Protein AF-A0A1C6IN58-F1 (afdb_monomer_lite)

pLDDT: mean 88.42, std 9.2, range [51.94, 98.0]

Structure (mmCIF, N/CA/C/O backbone):
data_AF-A0A1C6IN58-F1
#
_entry.id   AF-A0A1C6IN58-F1
#
loop_
_atom_site.group_PDB
_atom_site.id
_atom_site.type_symbol
_atom_site.label_atom_id
_atom_site.label_alt_id
_atom_site.label_comp_id
_atom_site.label_asym_id
_atom_site.label_entity_id
_atom_site.label_seq_id
_atom_site.pdbx_PDB_ins_code
_atom_site.Cartn_x
_atom_site.Cartn_y
_atom_site.Cartn_z
_atom_site.occupancy
_atom_site.B_iso_or_equiv
_atom_site.auth_seq_id
_atom_site.auth_comp_id
_atom_site.auth_asym_id
_atom_site.auth_atom_id
_atom_site.pdbx_PDB_model_num
ATOM 1 N N . MET A 1 1 ? -19.714 19.953 2.050 1.00 73.50 1 MET A N 1
ATOM 2 C CA . MET A 1 1 ? -20.961 20.191 2.791 1.00 73.50 1 MET A CA 1
ATOM 3 C C . MET A 1 1 ? -20.991 21.656 3.175 1.00 73.50 1 MET A C 1
ATOM 5 O O . MET A 1 1 ? -19.926 22.248 3.319 1.00 73.50 1 MET A O 1
ATOM 9 N N . LYS A 1 2 ? -22.174 22.265 3.268 1.00 84.50 2 LYS A N 1
ATOM 10 C CA . LYS A 1 2 ? -22.280 23.671 3.670 1.00 84.50 2 LYS A CA 1
ATOM 11 C C . LYS A 1 2 ? -22.332 23.793 5.194 1.00 84.50 2 LYS A C 1
ATOM 13 O O . LYS A 1 2 ? -22.899 22.925 5.854 1.00 84.50 2 LYS A O 1
ATOM 18 N N . SER A 1 3 ? -21.759 24.865 5.733 1.00 85.00 3 SER A N 1
ATOM 19 C CA . SER A 1 3 ? -21.668 25.100 7.178 1.00 85.00 3 SER A CA 1
ATOM 20 C C . SER A 1 3 ? -23.037 25.213 7.857 1.00 85.00 3 SER A C 1
ATOM 22 O O . SER A 1 3 ? -23.150 24.864 9.029 1.00 85.00 3 SER A O 1
ATOM 24 N N . GLU A 1 4 ? -24.083 25.642 7.137 1.00 89.31 4 GLU A N 1
ATOM 25 C CA . GLU A 1 4 ? -25.442 25.718 7.688 1.00 89.31 4 GLU A CA 1
ATOM 26 C C . GLU A 1 4 ? -26.003 24.331 8.041 1.00 89.31 4 GLU A C 1
ATOM 28 O O . GLU A 1 4 ? -26.583 24.176 9.110 1.00 89.31 4 GLU A O 1
ATOM 33 N N . ILE A 1 5 ? -25.744 23.315 7.205 1.00 85.19 5 ILE A N 1
ATOM 34 C CA . ILE A 1 5 ? -26.197 21.926 7.423 1.00 85.19 5 ILE A CA 1
ATOM 35 C C . ILE A 1 5 ? -25.506 21.325 8.653 1.00 85.19 5 ILE A C 1
ATOM 37 O O . ILE A 1 5 ? -26.142 20.683 9.481 1.00 85.19 5 ILE A O 1
ATOM 41 N N . VAL A 1 6 ? -24.203 21.583 8.816 1.00 88.44 6 VAL A N 1
ATOM 42 C CA . VAL A 1 6 ? -23.443 21.133 9.996 1.00 88.44 6 VAL A CA 1
ATOM 43 C C . VAL A 1 6 ? -24.018 21.745 11.272 1.00 88.44 6 VAL A C 1
ATOM 45 O O . VAL A 1 6 ? -24.208 21.048 12.265 1.00 88.44 6 VAL A O 1
ATOM 48 N N . LEU A 1 7 ? -24.308 23.048 11.251 1.00 88.94 7 LEU A N 1
ATOM 49 C CA . LEU A 1 7 ? -24.852 23.756 12.406 1.00 88.94 7 LEU A CA 1
ATOM 50 C C . LEU A 1 7 ? -26.264 23.273 12.768 1.00 88.94 7 LEU A C 1
ATOM 52 O O . LEU A 1 7 ? -26.596 23.208 13.949 1.00 88.94 7 LEU A O 1
ATOM 56 N N . GLU A 1 8 ? -27.086 22.948 11.774 1.00 91.69 8 GLU A N 1
ATOM 57 C CA . GLU A 1 8 ? -28.436 22.413 11.962 1.00 91.69 8 GLU A CA 1
ATOM 58 C C . GLU A 1 8 ? -28.410 21.029 12.621 1.00 91.69 8 GLU A C 1
ATOM 60 O O . GLU A 1 8 ? -29.026 20.845 13.669 1.00 91.69 8 GLU A O 1
ATOM 65 N N . MET A 1 9 ? -27.594 20.103 12.110 1.00 93.38 9 MET A N 1
ATOM 66 C CA . MET A 1 9 ? -27.442 18.767 12.702 1.00 93.38 9 MET A CA 1
ATOM 67 C C . MET A 1 9 ? -26.865 18.818 14.125 1.00 93.38 9 MET A C 1
ATOM 69 O O . MET A 1 9 ? -27.290 18.067 15.003 1.00 93.38 9 MET A O 1
ATOM 73 N N . LEU A 1 10 ? -25.932 19.742 14.394 1.00 91.94 10 LEU A N 1
ATOM 74 C CA . LEU A 1 10 ? -25.422 19.973 15.750 1.00 91.94 10 LEU A CA 1
ATOM 75 C C . LEU A 1 10 ? -26.518 20.476 16.700 1.00 91.94 10 LEU A C 1
ATOM 77 O O . LEU A 1 10 ? -26.588 20.018 17.838 1.00 91.94 10 LEU A O 1
ATOM 81 N N . LYS A 1 11 ? -27.386 21.392 16.250 1.00 93.94 11 LYS A N 1
ATOM 82 C CA . LYS A 1 11 ? -28.522 21.892 17.046 1.00 93.94 11 LYS A CA 1
ATOM 83 C C . LYS A 1 11 ? -29.565 20.808 17.317 1.00 93.94 11 LYS A C 1
ATOM 85 O O . LYS A 1 11 ? -30.143 20.799 18.400 1.00 93.94 11 LYS A O 1
ATOM 90 N N . ASN A 1 12 ? -29.764 19.896 16.369 1.00 93.44 12 ASN A N 1
ATOM 91 C CA . ASN A 1 12 ? -30.694 18.772 16.488 1.00 93.44 12 ASN A CA 1
ATOM 92 C C . ASN A 1 12 ? -30.101 17.571 17.249 1.00 93.44 12 ASN A C 1
ATOM 94 O O . ASN A 1 12 ? -30.781 16.566 17.439 1.00 93.44 12 ASN A O 1
ATOM 98 N N . ASN A 1 13 ? -28.854 17.674 17.724 1.00 90.25 13 ASN A N 1
ATOM 99 C CA . ASN A 1 13 ? -28.135 16.610 18.427 1.00 90.25 13 ASN A CA 1
ATOM 100 C C . ASN A 1 13 ? -27.925 15.331 17.575 1.00 90.25 13 ASN A C 1
ATOM 102 O O . ASN A 1 13 ? -27.734 14.239 18.110 1.00 90.25 13 ASN A O 1
ATOM 106 N N . GLU A 1 14 ? -27.903 15.468 16.244 1.00 91.50 14 GLU A N 1
ATOM 107 C CA . GLU A 1 14 ? -27.747 14.396 15.242 1.00 91.50 14 GLU A CA 1
ATOM 108 C C . GLU A 1 14 ? -26.263 14.043 15.006 1.00 91.50 14 GLU A C 1
ATOM 110 O O . GLU A 1 14 ? -25.766 13.981 13.879 1.00 91.50 14 GLU A O 1
ATOM 115 N N . ILE A 1 15 ? -25.507 13.839 16.090 1.00 88.19 15 ILE A N 1
ATOM 116 C CA . ILE A 1 15 ? -24.037 13.742 16.040 1.00 88.19 15 ILE A CA 1
ATOM 117 C C . ILE A 1 15 ? -23.547 12.534 15.226 1.00 88.19 15 ILE A C 1
ATOM 119 O O . ILE A 1 15 ? -22.586 12.659 14.466 1.00 88.19 15 ILE A O 1
ATOM 123 N N . GLU A 1 16 ? -24.190 11.371 15.348 1.00 78.75 16 GLU A N 1
ATOM 124 C CA . GLU A 1 16 ? -23.766 10.154 14.634 1.00 78.75 16 GLU A CA 1
ATOM 125 C C . GLU A 1 16 ? -24.017 10.243 13.123 1.00 78.75 16 GLU A C 1
ATOM 127 O O . GLU A 1 16 ? -23.181 9.821 12.320 1.00 78.75 16 GLU A O 1
ATOM 132 N N . GLU A 1 17 ? -25.133 10.847 12.718 1.00 79.44 17 GLU A N 1
ATOM 133 C CA . GLU A 1 17 ? -25.465 11.036 11.307 1.00 79.44 17 GLU A CA 1
ATOM 134 C C . GLU A 1 17 ? -24.546 12.083 10.667 1.00 79.44 17 GLU A C 1
ATOM 136 O O . GLU A 1 17 ? -23.990 11.853 9.588 1.00 79.44 17 GLU A O 1
ATOM 141 N N . LEU A 1 18 ? -24.263 13.170 11.393 1.00 85.56 18 LEU A N 1
ATOM 142 C CA . LEU A 1 18 ? -23.259 14.155 11.004 1.00 85.56 18 LEU A CA 1
ATOM 143 C C . LEU A 1 18 ? -21.868 13.517 10.872 1.00 85.56 18 LEU A C 1
ATOM 145 O O . LEU A 1 18 ? -21.163 13.794 9.897 1.00 85.56 18 LEU A O 1
ATOM 149 N N . ARG A 1 19 ? -21.473 12.625 11.796 1.00 74.50 19 ARG A N 1
ATOM 150 C CA . ARG A 1 19 ? -20.206 11.882 11.696 1.00 74.50 19 ARG A CA 1
ATOM 151 C C . ARG A 1 19 ? -20.168 11.039 10.426 1.00 74.50 19 ARG A C 1
ATOM 153 O O . ARG A 1 19 ? -19.193 11.128 9.688 1.00 74.50 19 ARG A O 1
ATOM 160 N N . CYS A 1 20 ? -21.229 10.293 10.123 1.00 71.25 20 CYS A N 1
ATOM 161 C CA . CYS A 1 20 ? -21.306 9.473 8.912 1.00 71.25 20 CYS A CA 1
ATOM 162 C C . CYS A 1 20 ? -21.185 10.314 7.627 1.00 71.25 20 CYS A C 1
ATOM 164 O O . CYS A 1 20 ? -20.480 9.933 6.688 1.00 71.25 20 CYS A O 1
ATOM 166 N N . ILE A 1 21 ? -21.839 11.478 7.575 1.00 79.50 21 ILE A N 1
ATOM 167 C CA . ILE A 1 21 ? -21.763 12.397 6.429 1.00 79.50 21 ILE A CA 1
ATOM 168 C C . ILE A 1 21 ? -20.351 12.973 6.283 1.00 79.50 21 ILE A C 1
ATOM 170 O O . ILE A 1 21 ? -19.807 12.989 5.177 1.00 79.50 21 ILE A O 1
ATOM 174 N N . LEU A 1 22 ? -19.734 13.402 7.385 1.00 80.00 22 LEU A N 1
ATOM 175 C CA . LEU A 1 22 ? -18.361 13.906 7.392 1.00 80.00 22 LEU A CA 1
ATOM 176 C C . LEU A 1 22 ? -17.359 12.826 6.980 1.00 80.00 22 LEU A C 1
ATOM 178 O O . LEU A 1 22 ? -16.463 13.106 6.191 1.00 80.00 22 LEU A O 1
ATOM 182 N N . GLU A 1 23 ? -17.523 11.588 7.442 1.00 70.62 23 GLU A N 1
ATOM 183 C CA . GLU A 1 23 ? -16.697 10.449 7.029 1.00 70.62 23 GLU A CA 1
ATOM 184 C C . GLU A 1 23 ? -16.822 10.177 5.527 1.00 70.62 23 GLU A C 1
ATOM 186 O O . GLU A 1 23 ? -15.807 10.018 4.846 1.00 70.62 23 GLU A O 1
ATOM 191 N N . LYS A 1 24 ? -18.043 10.218 4.978 1.00 66.75 24 LYS A N 1
ATOM 192 C CA . LYS A 1 24 ? -18.289 10.117 3.530 1.00 66.75 24 LYS A CA 1
ATOM 193 C C . LYS A 1 24 ? -17.667 11.274 2.752 1.00 66.75 24 LYS A C 1
ATOM 195 O O . LYS A 1 24 ? -17.178 11.075 1.642 1.00 66.75 24 LYS A O 1
ATOM 200 N N . GLU A 1 25 ? -17.670 12.483 3.302 1.00 72.50 25 GLU A N 1
ATOM 201 C CA . GLU A 1 25 ? -17.055 13.642 2.658 1.00 72.50 25 GLU A CA 1
ATOM 202 C C . GLU A 1 25 ? -15.523 13.586 2.706 1.00 72.50 25 GLU A C 1
ATOM 204 O O . GLU A 1 25 ? -14.870 13.852 1.696 1.00 72.50 25 GLU A O 1
ATOM 209 N N . VAL A 1 26 ? -14.941 13.167 3.831 1.00 69.75 26 VAL A N 1
ATOM 210 C CA . VAL A 1 26 ? -13.506 12.869 3.958 1.00 69.75 26 VAL A CA 1
ATOM 211 C C . VAL A 1 26 ? -13.106 11.776 2.972 1.00 69.75 26 VAL A C 1
ATOM 213 O O . VAL A 1 26 ? -12.103 11.932 2.278 1.00 69.75 26 VAL A O 1
ATOM 216 N N . TYR A 1 27 ? -13.907 10.714 2.851 1.00 59.62 27 TYR A N 1
ATOM 217 C CA . TYR A 1 27 ? -13.733 9.665 1.850 1.00 59.62 27 TYR A CA 1
ATOM 218 C C . TYR A 1 27 ? -13.753 10.246 0.429 1.00 59.62 27 TYR A C 1
ATOM 220 O O . TYR A 1 27 ? -12.775 10.113 -0.304 1.00 59.62 27 TYR A O 1
ATOM 228 N N . LYS A 1 28 ? -14.803 10.990 0.063 1.00 61.75 28 LYS A N 1
ATOM 229 C CA . LYS A 1 28 ? -14.959 11.605 -1.266 1.00 61.75 28 LYS A CA 1
ATOM 230 C C . LYS A 1 28 ? -13.823 12.574 -1.610 1.00 61.75 28 LYS A C 1
ATOM 232 O O . LYS A 1 28 ? -13.381 12.614 -2.753 1.00 61.75 28 LYS A O 1
ATOM 237 N N . ASN A 1 29 ? -13.329 13.331 -0.635 1.00 61.81 29 ASN A N 1
ATOM 238 C CA . ASN A 1 29 ? -12.183 14.221 -0.815 1.00 61.81 29 ASN A CA 1
ATOM 239 C C . ASN A 1 29 ? -10.858 13.447 -0.901 1.00 61.81 29 ASN A C 1
ATOM 241 O O . ASN A 1 29 ? -9.992 13.822 -1.682 1.00 61.81 29 ASN A O 1
ATOM 245 N N . ALA A 1 30 ? -10.703 12.340 -0.169 1.00 53.72 30 ALA A N 1
ATOM 246 C CA . ALA A 1 30 ? -9.547 11.449 -0.292 1.00 53.72 30 ALA A CA 1
ATOM 247 C C . ALA A 1 30 ? -9.508 10.679 -1.627 1.00 53.72 30 ALA A C 1
ATOM 249 O O . ALA A 1 30 ? -8.436 10.206 -2.008 1.00 53.72 30 ALA A O 1
ATOM 250 N N . MET A 1 31 ? -10.650 10.556 -2.312 1.00 52.56 31 MET A N 1
ATOM 251 C CA . MET A 1 31 ? -10.788 9.952 -3.644 1.00 52.56 31 MET A CA 1
ATOM 252 C C . MET A 1 31 ? -10.600 10.945 -4.799 1.00 52.56 31 MET A C 1
ATOM 254 O O . MET A 1 31 ? -10.457 10.525 -5.942 1.00 52.56 31 MET A O 1
ATOM 258 N N . LYS A 1 32 ? -10.651 12.258 -4.537 1.00 52.81 32 LYS A N 1
ATOM 259 C CA . LYS A 1 32 ? -10.838 13.267 -5.594 1.00 52.81 32 LYS A CA 1
ATOM 260 C C . LYS A 1 32 ? -9.639 13.445 -6.531 1.00 52.81 32 LYS A C 1
ATOM 262 O O . LYS A 1 32 ? -9.835 13.930 -7.634 1.00 52.81 32 LYS A O 1
ATOM 267 N N . ASP A 1 33 ? -8.456 12.994 -6.119 1.00 51.94 33 ASP A N 1
ATOM 268 C CA . ASP A 1 33 ? -7.204 13.143 -6.862 1.00 51.94 33 ASP A CA 1
ATOM 269 C C . ASP A 1 33 ? -6.342 11.877 -6.729 1.00 51.94 33 ASP A C 1
ATOM 271 O O . ASP A 1 33 ? -5.232 11.942 -6.196 1.00 51.94 33 ASP A O 1
ATOM 275 N N . LYS A 1 34 ? -6.852 10.702 -7.143 1.00 63.03 34 LYS A N 1
ATOM 276 C CA . LYS A 1 34 ? -5.989 9.520 -7.334 1.00 63.03 34 LYS A CA 1
ATOM 277 C C . LYS A 1 34 ? -5.814 9.092 -8.787 1.00 63.03 34 LYS A C 1
ATOM 279 O O . LYS A 1 34 ? -6.167 7.988 -9.192 1.00 63.03 34 LYS A O 1
ATOM 284 N N . ASP A 1 35 ? -5.304 10.027 -9.569 1.00 76.31 35 ASP A N 1
ATOM 285 C CA . ASP A 1 35 ? -4.852 9.864 -10.946 1.00 76.31 35 ASP A CA 1
ATOM 286 C C . ASP A 1 35 ? -3.387 9.376 -10.997 1.00 76.31 35 ASP A C 1
ATOM 288 O O . ASP A 1 35 ? -2.757 9.121 -9.966 1.00 76.31 35 ASP A O 1
ATOM 292 N N . GLU A 1 36 ? -2.818 9.271 -12.196 1.00 79.88 36 GLU A N 1
ATOM 293 C CA . GLU A 1 36 ? -1.400 8.938 -12.411 1.00 79.88 36 GLU A CA 1
ATOM 294 C C . GLU A 1 36 ? -0.453 9.834 -11.584 1.00 79.88 36 GLU A C 1
ATOM 296 O O . GLU A 1 36 ? 0.514 9.359 -10.986 1.00 79.88 36 GLU A O 1
ATOM 301 N N . LYS A 1 37 ? -0.766 11.130 -11.449 1.00 84.19 37 LYS A N 1
ATOM 302 C CA . LYS A 1 37 ? 0.040 12.089 -10.677 1.00 84.19 37 LYS A CA 1
ATOM 303 C C . LYS A 1 37 ? 0.081 11.737 -9.191 1.00 84.19 37 LYS A C 1
ATOM 305 O O . LYS A 1 37 ? 1.133 11.839 -8.552 1.00 84.19 37 LYS A O 1
ATOM 310 N N . SER A 1 38 ? -1.045 11.319 -8.626 1.00 88.75 38 SER A N 1
ATOM 311 C CA . SER A 1 38 ? -1.120 10.872 -7.235 1.00 88.75 38 SER A CA 1
ATOM 312 C C . SER A 1 38 ? -0.287 9.613 -6.974 1.00 88.75 38 SER A C 1
ATOM 314 O O . SER A 1 38 ? 0.411 9.537 -5.958 1.00 88.75 38 SER A O 1
ATOM 316 N N . ARG A 1 39 ? -0.320 8.652 -7.908 1.00 92.75 39 ARG A N 1
ATOM 317 C CA . ARG A 1 39 ? 0.394 7.382 -7.813 1.00 92.75 39 ARG A CA 1
ATOM 318 C C . ARG A 1 39 ? 1.880 7.629 -7.959 1.00 92.75 39 ARG A C 1
ATOM 320 O O . ARG A 1 39 ? 2.649 7.162 -7.125 1.00 92.75 39 ARG A O 1
ATOM 327 N N . TYR A 1 40 ? 2.280 8.501 -8.880 1.00 89.25 40 TYR A N 1
ATOM 328 C CA . TYR A 1 40 ? 3.653 8.985 -8.976 1.00 89.25 40 TYR A CA 1
ATOM 329 C C . TYR A 1 40 ? 4.131 9.666 -7.680 1.00 89.25 40 TYR A C 1
ATOM 331 O O . TYR A 1 40 ? 5.224 9.389 -7.182 1.00 89.25 40 TYR A O 1
ATOM 339 N N . SER A 1 41 ? 3.293 10.493 -7.044 1.00 89.75 41 SER A N 1
ATOM 340 C CA . SER A 1 41 ? 3.608 11.061 -5.724 1.00 89.75 41 SER A CA 1
ATOM 341 C C . SER A 1 41 ? 3.741 9.982 -4.637 1.00 89.75 41 SER A C 1
ATOM 343 O O . SER A 1 41 ? 4.594 10.087 -3.749 1.00 89.75 41 SER A O 1
ATOM 345 N N . ALA A 1 42 ? 2.937 8.917 -4.697 1.00 94.88 42 ALA A N 1
ATOM 346 C CA . ALA A 1 42 ? 3.059 7.769 -3.803 1.00 94.88 42 ALA A CA 1
ATOM 347 C C . ALA A 1 42 ? 4.368 6.993 -4.037 1.00 94.88 42 ALA A C 1
ATOM 349 O O . ALA A 1 42 ? 5.040 6.652 -3.062 1.00 94.88 42 ALA A O 1
ATOM 350 N N . MET A 1 43 ? 4.785 6.806 -5.294 1.00 94.88 43 MET A N 1
ATOM 351 C CA . MET A 1 43 ? 6.073 6.201 -5.660 1.00 94.88 43 MET A CA 1
ATOM 352 C C . MET A 1 43 ? 7.243 6.988 -5.060 1.00 94.88 43 MET A C 1
ATOM 354 O O . MET A 1 43 ? 8.106 6.412 -4.397 1.00 94.88 43 MET A O 1
ATOM 358 N N . GLN A 1 44 ? 7.236 8.319 -5.197 1.00 90.62 44 GLN A N 1
ATOM 359 C CA . GLN A 1 44 ? 8.241 9.193 -4.581 1.00 90.62 44 GLN A CA 1
ATOM 360 C C . GLN A 1 44 ? 8.226 9.096 -3.048 1.00 90.62 44 GLN A C 1
ATOM 362 O O . GLN A 1 44 ? 9.272 9.089 -2.395 1.00 90.62 44 GLN A O 1
ATOM 367 N N . ARG A 1 45 ? 7.033 8.994 -2.449 1.00 93.75 45 ARG A N 1
ATOM 368 C CA . ARG A 1 45 ? 6.862 8.867 -0.996 1.00 93.75 45 ARG A CA 1
ATOM 369 C C . ARG A 1 45 ? 7.331 7.513 -0.460 1.00 93.75 45 ARG A C 1
ATOM 371 O O . ARG A 1 45 ? 7.717 7.455 0.708 1.00 93.75 45 ARG A O 1
ATOM 378 N N . PHE A 1 46 ? 7.330 6.455 -1.271 1.00 95.31 46 PHE A N 1
ATOM 379 C CA . PHE A 1 46 ? 7.621 5.089 -0.834 1.00 95.31 46 PHE A CA 1
ATOM 380 C C . PHE A 1 46 ? 8.962 4.993 -0.090 1.00 95.31 46 PHE A C 1
ATOM 382 O O . PHE A 1 46 ? 9.026 4.469 1.022 1.00 95.31 46 PHE A O 1
ATOM 389 N N . PHE A 1 47 ? 10.025 5.597 -0.618 1.00 91.31 47 PHE A N 1
ATOM 390 C CA . PHE A 1 47 ? 11.356 5.544 0.001 1.00 91.31 47 PHE A CA 1
ATOM 391 C C . PHE A 1 47 ? 11.650 6.703 0.967 1.00 91.31 47 PHE A C 1
ATOM 393 O O . PHE A 1 47 ? 12.710 6.732 1.582 1.00 91.31 47 PHE A O 1
ATOM 400 N N . ARG A 1 48 ? 10.706 7.632 1.189 1.00 88.88 48 ARG A N 1
ATOM 401 C CA . ARG A 1 48 ? 10.925 8.877 1.961 1.00 88.88 48 ARG A CA 1
ATOM 402 C C . ARG A 1 48 ? 11.529 8.662 3.350 1.00 88.88 48 ARG A C 1
ATOM 404 O O . ARG A 1 48 ? 12.269 9.509 3.840 1.00 88.88 48 ARG A O 1
ATOM 411 N N . PHE A 1 49 ? 11.172 7.562 4.006 1.00 85.62 49 PHE A N 1
ATOM 412 C CA . PHE A 1 49 ? 11.629 7.238 5.357 1.00 85.62 49 PHE A CA 1
ATOM 413 C C . PHE A 1 49 ? 12.542 6.004 5.398 1.00 85.62 49 PHE A C 1
ATOM 415 O O . PHE A 1 49 ? 12.630 5.352 6.440 1.00 85.62 49 PHE A O 1
ATOM 422 N N . SER A 1 50 ? 13.193 5.643 4.287 1.00 80.88 50 SER A N 1
ATOM 423 C CA . SER A 1 50 ? 14.204 4.581 4.280 1.00 80.88 50 SER A CA 1
ATOM 424 C C . SER A 1 50 ? 15.369 4.966 5.194 1.00 80.88 50 SER A C 1
ATOM 426 O O . SER A 1 50 ? 15.878 6.084 5.110 1.00 80.88 50 SER A O 1
ATOM 428 N N . LYS A 1 51 ? 15.804 4.059 6.074 1.00 72.12 51 LYS A N 1
ATOM 429 C CA . LYS A 1 51 ? 16.989 4.289 6.914 1.00 72.12 51 LYS A CA 1
ATOM 430 C C . LYS A 1 51 ? 18.267 4.180 6.072 1.00 72.12 51 LYS A C 1
ATOM 432 O O . LYS A 1 51 ? 18.344 3.370 5.148 1.00 72.12 51 LYS A O 1
ATOM 437 N N . ASN A 1 52 ? 19.293 4.948 6.438 1.00 61.00 52 ASN A N 1
ATOM 438 C CA . ASN A 1 52 ? 20.568 4.991 5.711 1.00 61.00 52 ASN A CA 1
ATOM 439 C C . ASN A 1 52 ? 21.289 3.634 5.662 1.00 61.00 52 ASN A C 1
ATOM 441 O O . ASN A 1 52 ? 21.948 3.338 4.672 1.00 61.00 52 ASN A O 1
ATOM 445 N N . GLU A 1 53 ? 21.109 2.788 6.673 1.00 69.62 53 GLU A N 1
ATOM 446 C CA . GLU A 1 53 ? 21.765 1.475 6.792 1.00 69.62 53 GLU A CA 1
ATOM 447 C C . GLU A 1 53 ? 21.086 0.358 5.979 1.00 69.62 53 GLU A C 1
ATOM 449 O O . GLU A 1 53 ? 21.568 -0.770 5.935 1.00 69.62 53 GLU A O 1
ATOM 454 N N . ILE A 1 54 ? 19.952 0.640 5.332 1.00 73.00 54 ILE A N 1
ATOM 455 C CA . ILE A 1 54 ? 19.205 -0.372 4.579 1.00 73.00 54 ILE A CA 1
ATOM 456 C C . ILE A 1 54 ? 19.861 -0.618 3.209 1.00 73.00 54 ILE A C 1
ATOM 458 O O . ILE A 1 54 ? 20.433 0.294 2.600 1.00 73.00 54 ILE A O 1
ATOM 462 N N . ARG A 1 55 ? 19.745 -1.863 2.719 1.00 81.81 55 ARG A N 1
ATOM 463 C CA . ARG A 1 55 ? 20.156 -2.291 1.372 1.00 81.81 55 ARG A CA 1
ATOM 464 C C . ARG A 1 55 ? 19.634 -1.333 0.299 1.00 81.81 55 ARG A C 1
ATOM 466 O O . ARG A 1 55 ? 18.511 -0.843 0.385 1.00 81.81 55 ARG A O 1
ATOM 473 N N . GLU A 1 56 ? 20.433 -1.101 -0.736 1.00 86.50 56 GLU A N 1
ATOM 474 C CA . GLU A 1 56 ? 20.099 -0.148 -1.801 1.00 86.50 56 GLU A CA 1
ATOM 475 C C . GLU A 1 56 ? 18.788 -0.495 -2.533 1.00 86.50 56 GLU A C 1
ATOM 477 O O . GLU A 1 56 ? 18.032 0.408 -2.891 1.00 86.50 56 GLU A O 1
ATOM 482 N N . CYS A 1 57 ? 18.442 -1.784 -2.642 1.00 85.44 57 CYS A N 1
ATOM 483 C CA . CYS A 1 57 ? 17.170 -2.225 -3.220 1.00 85.44 57 CYS A CA 1
ATOM 484 C C . CYS A 1 57 ? 15.927 -1.696 -2.479 1.00 85.44 57 CYS A C 1
ATOM 486 O O . CYS A 1 57 ? 14.858 -1.607 -3.070 1.00 85.44 57 CYS A O 1
ATOM 488 N N . ALA A 1 58 ? 16.064 -1.283 -1.216 1.00 88.44 58 ALA A N 1
ATOM 489 C CA . ALA A 1 58 ? 14.992 -0.678 -0.427 1.00 88.44 58 ALA A CA 1
ATOM 490 C C . ALA A 1 58 ? 15.080 0.858 -0.342 1.00 88.44 58 ALA A C 1
ATOM 492 O O . ALA A 1 58 ? 14.505 1.479 0.556 1.00 88.44 58 ALA A O 1
ATOM 493 N N . LYS A 1 59 ? 15.802 1.477 -1.285 1.00 90.00 59 LYS A N 1
ATOM 494 C CA . LYS A 1 59 ? 15.911 2.937 -1.461 1.00 90.00 59 LYS A CA 1
ATOM 495 C C . LYS A 1 59 ? 15.518 3.407 -2.863 1.00 90.00 59 LYS A C 1
ATOM 497 O O . LYS A 1 59 ? 15.266 4.595 -3.044 1.00 90.00 59 LYS A O 1
ATOM 502 N N . LYS A 1 60 ? 15.487 2.499 -3.840 1.00 92.31 60 LYS A N 1
ATOM 503 C CA . LYS A 1 60 ? 15.195 2.785 -5.248 1.00 92.31 60 LYS A CA 1
ATOM 504 C C . LYS A 1 60 ? 14.238 1.729 -5.809 1.00 92.31 60 LYS A C 1
ATOM 506 O O . LYS A 1 60 ? 14.321 0.566 -5.398 1.00 92.31 60 LYS A O 1
ATOM 511 N N . PRO A 1 61 ? 13.341 2.097 -6.737 1.00 95.25 61 PRO A N 1
ATOM 512 C CA . PRO A 1 61 ? 12.564 1.118 -7.481 1.00 95.25 61 PRO A CA 1
ATOM 513 C C . PRO A 1 61 ? 13.447 0.358 -8.475 1.00 95.25 61 PRO A C 1
ATOM 515 O O . PRO A 1 61 ? 14.507 0.843 -8.864 1.00 95.25 61 PRO A O 1
ATOM 518 N N . CYS A 1 62 ? 12.992 -0.795 -8.947 1.00 95.81 62 CYS A N 1
ATOM 519 C CA . CYS A 1 62 ? 13.614 -1.524 -10.049 1.00 95.81 62 CYS A CA 1
ATOM 520 C C . CYS A 1 62 ? 12.671 -1.596 -11.244 1.00 95.81 62 CYS A C 1
ATOM 522 O O . CYS A 1 62 ? 11.485 -1.865 -11.065 1.00 95.81 62 CYS A O 1
ATOM 524 N N . LYS A 1 63 ? 13.196 -1.367 -12.448 1.00 93.88 63 LYS A N 1
ATOM 525 C CA . LYS A 1 63 ? 12.418 -1.434 -13.688 1.00 93.88 63 LYS A CA 1
ATOM 526 C C . LYS A 1 63 ? 12.339 -2.854 -14.236 1.00 93.88 63 LYS A C 1
ATOM 528 O O . LYS A 1 63 ? 13.145 -3.705 -13.859 1.00 93.88 63 LYS A O 1
ATOM 533 N N . ASP A 1 64 ? 11.376 -3.057 -15.130 1.00 91.19 64 ASP A N 1
ATOM 534 C CA . ASP A 1 64 ? 11.285 -4.200 -16.046 1.00 91.19 64 ASP A CA 1
ATOM 535 C C . ASP A 1 64 ? 11.299 -5.575 -15.357 1.00 91.19 64 ASP A C 1
ATOM 537 O O . ASP A 1 64 ? 11.830 -6.562 -15.864 1.00 91.19 64 ASP A O 1
ATOM 541 N N . ILE A 1 65 ? 10.669 -5.659 -14.184 1.00 91.94 65 ILE A N 1
ATOM 542 C CA . ILE A 1 65 ? 10.455 -6.921 -13.483 1.00 91.94 65 ILE A CA 1
ATOM 543 C C . ILE A 1 65 ? 9.300 -7.664 -14.155 1.00 91.94 65 ILE A C 1
ATOM 545 O O . ILE A 1 65 ? 8.136 -7.298 -14.008 1.00 91.94 65 ILE A O 1
ATOM 549 N N . GLU A 1 66 ? 9.616 -8.737 -14.875 1.00 92.19 66 GLU A N 1
ATOM 550 C CA . GLU A 1 66 ? 8.609 -9.559 -15.549 1.00 92.19 66 GLU A CA 1
ATOM 551 C C . GLU A 1 66 ? 7.829 -10.444 -14.565 1.00 92.19 66 GLU A C 1
ATOM 553 O O . GLU A 1 66 ? 8.407 -11.296 -13.901 1.00 92.19 66 GLU A O 1
ATOM 558 N N . TYR A 1 67 ? 6.511 -10.335 -14.489 1.00 92.06 67 TYR A N 1
ATOM 559 C CA . TYR A 1 67 ? 5.671 -11.249 -13.719 1.00 92.06 67 TYR A CA 1
ATOM 560 C C . TYR A 1 67 ? 4.450 -11.652 -14.547 1.00 92.06 67 TYR A C 1
ATOM 562 O O . TYR A 1 67 ? 3.735 -10.793 -15.057 1.00 92.06 67 TYR A O 1
ATOM 570 N N . ASN A 1 68 ? 4.226 -12.962 -14.706 1.00 89.31 68 ASN A N 1
ATOM 571 C CA . ASN A 1 68 ? 3.159 -13.532 -15.540 1.00 89.31 68 ASN A CA 1
ATOM 572 C C . ASN A 1 68 ? 3.070 -12.898 -16.948 1.00 89.31 68 ASN A C 1
ATOM 574 O O . ASN A 1 68 ? 1.985 -12.549 -17.410 1.00 89.31 68 ASN A O 1
ATOM 578 N N . GLY A 1 69 ? 4.217 -12.715 -17.614 1.00 90.06 69 GLY A N 1
ATOM 579 C CA . GLY A 1 69 ? 4.298 -12.164 -18.973 1.00 90.06 69 GLY A CA 1
ATOM 580 C C . GLY A 1 69 ? 4.045 -10.654 -19.089 1.00 90.06 69 GLY A C 1
ATOM 581 O O . GLY A 1 69 ? 3.934 -10.143 -20.201 1.00 90.06 69 GLY A O 1
ATOM 582 N N . LYS A 1 70 ? 3.946 -9.926 -17.969 1.00 92.88 70 LYS A N 1
ATOM 583 C CA . LYS A 1 70 ? 3.846 -8.458 -17.932 1.00 92.88 70 LYS A CA 1
ATOM 584 C C . LYS A 1 70 ? 5.071 -7.853 -17.254 1.00 92.88 70 LYS A C 1
ATOM 586 O O . LYS A 1 70 ? 5.575 -8.409 -16.282 1.00 92.88 70 LYS A O 1
ATOM 591 N N . LEU A 1 71 ? 5.528 -6.701 -17.740 1.00 93.75 71 LEU A N 1
ATOM 592 C CA . LEU A 1 71 ? 6.615 -5.942 -17.119 1.00 93.75 71 LEU A CA 1
ATOM 593 C C . LEU A 1 71 ? 6.060 -4.974 -16.073 1.00 93.75 71 LEU A C 1
ATOM 595 O O . LEU A 1 71 ? 5.103 -4.245 -16.334 1.00 93.75 71 LEU A O 1
ATOM 599 N N . TYR A 1 72 ? 6.690 -4.963 -14.903 1.00 96.25 72 TYR A N 1
ATOM 600 C CA . TYR A 1 72 ? 6.351 -4.091 -13.787 1.00 96.25 72 TYR A CA 1
ATOM 601 C C . TYR A 1 72 ? 7.572 -3.319 -13.299 1.00 96.25 72 TYR A C 1
ATOM 603 O O . TYR A 1 72 ? 8.704 -3.800 -13.335 1.00 96.25 72 TYR A O 1
ATOM 611 N N . ASN A 1 73 ? 7.316 -2.150 -12.727 1.00 96.12 73 ASN A N 1
ATOM 612 C CA . ASN A 1 73 ? 8.249 -1.454 -11.861 1.00 96.12 73 ASN A CA 1
ATOM 613 C C . ASN A 1 73 ? 8.021 -1.901 -10.413 1.00 96.12 73 ASN A C 1
ATOM 615 O O . ASN A 1 73 ? 6.896 -1.861 -9.910 1.00 96.12 73 ASN A O 1
ATOM 619 N N . SER A 1 74 ? 9.087 -2.337 -9.746 1.00 97.12 74 SER A N 1
ATOM 620 C CA . SER A 1 74 ? 9.049 -2.905 -8.401 1.00 97.12 74 SER A CA 1
ATOM 621 C C . SER A 1 74 ? 9.543 -1.924 -7.349 1.00 97.12 74 SER A C 1
ATOM 623 O O . SER A 1 74 ? 10.582 -1.293 -7.508 1.00 97.12 74 SER A O 1
ATOM 625 N N . PHE A 1 75 ? 8.828 -1.875 -6.231 1.00 97.19 75 PHE A N 1
ATOM 626 C CA . PHE A 1 75 ? 9.123 -1.092 -5.037 1.00 97.19 75 PHE A CA 1
ATOM 627 C C . PHE A 1 75 ? 9.099 -2.034 -3.836 1.00 97.19 75 PHE A C 1
ATOM 629 O O . PHE A 1 75 ? 8.128 -2.762 -3.661 1.00 97.19 75 PHE A O 1
ATOM 636 N N . VAL A 1 76 ? 10.133 -2.036 -2.994 1.00 95.12 76 VAL A N 1
ATOM 637 C CA . VAL A 1 76 ? 10.194 -2.902 -1.802 1.00 95.12 76 VAL A CA 1
ATOM 638 C C . VAL A 1 76 ? 10.925 -2.207 -0.662 1.00 95.12 76 VAL A C 1
ATOM 640 O O . VAL A 1 76 ? 11.860 -1.455 -0.903 1.00 95.12 76 VAL A O 1
ATOM 643 N N . ASP A 1 77 ? 10.509 -2.423 0.585 1.00 89.75 77 ASP A N 1
ATOM 644 C CA . ASP A 1 77 ? 11.203 -1.875 1.764 1.00 89.75 77 ASP A CA 1
ATOM 645 C C . ASP A 1 77 ? 11.464 -2.901 2.882 1.00 89.75 77 ASP A C 1
ATOM 647 O O . ASP A 1 77 ? 11.921 -2.540 3.967 1.00 89.75 77 ASP A O 1
ATOM 651 N N . GLY A 1 78 ? 11.174 -4.178 2.618 1.00 87.88 78 GLY A N 1
ATOM 652 C CA . GLY A 1 78 ? 11.298 -5.287 3.567 1.00 87.88 78 GLY A CA 1
ATOM 653 C C . GLY A 1 78 ? 10.043 -5.553 4.407 1.00 87.88 78 GLY A C 1
ATOM 654 O O . GLY A 1 78 ? 9.908 -6.651 4.939 1.00 87.88 78 GLY A O 1
ATOM 655 N N . MET A 1 79 ? 9.109 -4.601 4.494 1.00 92.12 79 MET A N 1
ATOM 656 C CA . MET A 1 79 ? 7.830 -4.758 5.205 1.00 92.12 79 MET A CA 1
ATOM 657 C C . MET A 1 79 ? 6.622 -4.706 4.265 1.00 92.12 79 MET A C 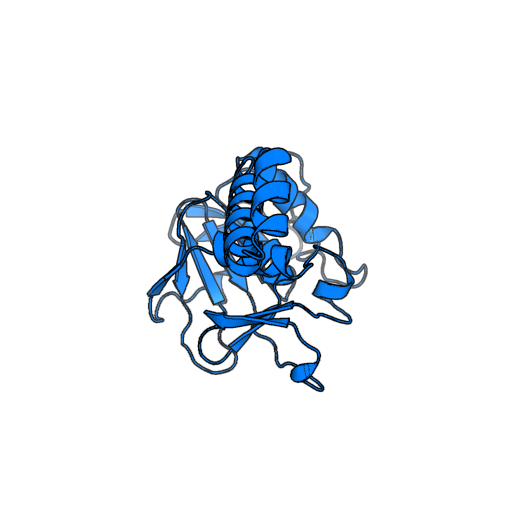1
ATOM 659 O O . MET A 1 79 ? 5.543 -5.188 4.606 1.00 92.12 79 MET A O 1
ATOM 663 N N . CYS A 1 80 ? 6.789 -4.111 3.091 1.00 95.56 80 CYS A N 1
ATOM 664 C CA . CYS A 1 80 ? 5.807 -4.104 2.026 1.00 95.56 80 CYS A CA 1
ATOM 665 C C . CYS A 1 80 ? 6.488 -4.033 0.656 1.00 95.56 80 CYS A C 1
ATOM 667 O O . CYS A 1 80 ? 7.675 -3.701 0.537 1.00 95.56 80 CYS A O 1
ATOM 669 N N . PHE A 1 81 ? 5.717 -4.334 -0.381 1.00 97.31 81 PHE A N 1
ATOM 670 C CA . PHE A 1 81 ? 6.127 -4.141 -1.763 1.00 97.31 81 PHE A CA 1
ATOM 671 C C . PHE A 1 81 ? 4.961 -3.691 -2.644 1.00 97.31 81 PHE A C 1
ATOM 673 O O . PHE A 1 81 ? 3.797 -3.895 -2.299 1.00 97.31 81 PHE A O 1
ATOM 680 N N . ALA A 1 82 ? 5.293 -3.108 -3.793 1.00 97.88 82 ALA A N 1
ATOM 681 C CA . ALA A 1 82 ? 4.367 -2.833 -4.882 1.00 97.88 82 ALA A CA 1
ATOM 682 C C . ALA A 1 82 ? 5.031 -3.138 -6.233 1.00 97.88 82 ALA A C 1
ATOM 684 O O . ALA A 1 82 ? 6.195 -2.807 -6.451 1.00 97.88 82 ALA A O 1
ATOM 685 N N . LEU A 1 83 ? 4.278 -3.754 -7.133 1.00 97.62 83 LEU A N 1
ATOM 686 C CA . LEU A 1 83 ? 4.544 -3.894 -8.557 1.00 97.62 83 LEU A CA 1
ATOM 687 C C . LEU A 1 83 ? 3.512 -3.043 -9.289 1.00 97.62 83 LEU A C 1
ATOM 689 O O . LEU A 1 83 ? 2.321 -3.221 -9.059 1.00 97.62 83 LEU A O 1
ATOM 693 N N . THR A 1 84 ? 3.941 -2.141 -10.163 1.00 96.69 84 THR A N 1
ATOM 694 C CA . THR A 1 84 ? 3.042 -1.284 -10.954 1.00 96.69 84 THR A CA 1
ATOM 695 C C . THR A 1 84 ? 3.470 -1.262 -12.412 1.00 96.69 84 THR A C 1
ATOM 697 O O . THR A 1 84 ? 4.665 -1.282 -12.704 1.00 96.69 84 THR A O 1
ATOM 700 N N . THR A 1 85 ? 2.514 -1.246 -13.337 1.00 94.44 85 THR A N 1
ATOM 701 C CA . THR A 1 85 ? 2.803 -1.059 -14.768 1.00 94.44 85 THR A CA 1
ATOM 702 C C . THR A 1 85 ? 3.067 0.403 -15.120 1.00 94.44 85 THR A C 1
ATOM 704 O O . THR A 1 85 ? 3.463 0.707 -16.242 1.00 94.44 85 THR A O 1
ATOM 707 N N . GLU A 1 86 ? 2.831 1.327 -14.190 1.00 92.69 86 GLU A N 1
ATOM 708 C CA . GLU A 1 86 ? 3.049 2.748 -14.425 1.00 92.69 86 GLU A CA 1
ATOM 709 C C . GLU A 1 86 ? 4.523 3.121 -14.480 1.00 92.69 86 GLU A C 1
ATOM 711 O O . GLU A 1 86 ? 5.366 2.535 -13.798 1.00 92.69 86 GLU A O 1
ATOM 716 N N . SER A 1 87 ? 4.819 4.154 -15.267 1.00 87.88 87 SER A N 1
ATOM 717 C CA . SER A 1 87 ? 6.155 4.725 -15.375 1.00 87.88 87 SER A CA 1
ATOM 718 C C . SER A 1 87 ? 6.631 5.292 -14.037 1.00 87.88 87 SER A C 1
ATOM 720 O O . SER A 1 87 ? 5.918 6.039 -13.372 1.00 87.88 87 SER A O 1
ATOM 722 N N . ILE A 1 88 ? 7.894 5.029 -13.689 1.00 86.50 88 ILE A N 1
ATOM 723 C CA . ILE A 1 88 ? 8.560 5.694 -12.556 1.00 86.50 88 ILE A CA 1
ATOM 724 C C . ILE A 1 88 ? 9.097 7.091 -12.915 1.00 86.50 88 ILE A C 1
ATOM 726 O O . ILE A 1 88 ? 9.872 7.670 -12.153 1.00 86.50 88 ILE A O 1
ATOM 730 N N . GLY A 1 89 ? 8.747 7.622 -14.092 1.00 85.69 89 GLY A N 1
ATOM 731 C CA . GLY A 1 89 ? 9.134 8.954 -14.548 1.00 85.69 89 GLY A CA 1
ATOM 732 C C . GLY A 1 89 ? 10.646 9.178 -14.506 1.00 85.69 89 GLY A C 1
ATOM 733 O O . GLY A 1 89 ? 11.419 8.456 -15.136 1.00 85.69 89 GLY A O 1
ATOM 734 N N . THR A 1 90 ? 11.062 10.190 -13.744 1.00 79.88 90 THR A N 1
ATOM 735 C CA . THR A 1 90 ? 12.468 10.602 -13.598 1.00 79.88 90 THR A CA 1
ATOM 736 C C . THR A 1 90 ? 13.152 10.004 -12.367 1.00 79.88 90 THR A C 1
ATOM 738 O O . THR A 1 90 ? 14.243 10.444 -12.009 1.00 79.88 90 THR A O 1
ATOM 741 N N . MET A 1 91 ? 12.515 9.064 -11.661 1.00 87.38 91 MET A N 1
ATOM 742 C CA . MET A 1 91 ? 13.120 8.422 -10.494 1.00 87.38 91 MET A CA 1
ATOM 743 C C . MET A 1 91 ? 14.338 7.592 -10.907 1.00 87.38 91 MET A C 1
ATOM 745 O O . MET A 1 91 ? 14.315 6.877 -11.911 1.00 87.38 91 MET A O 1
ATOM 749 N N . GLU A 1 92 ? 15.394 7.656 -10.097 1.00 89.69 92 GLU A N 1
ATOM 750 C CA . GLU A 1 92 ? 16.555 6.788 -10.263 1.00 89.69 92 GLU A CA 1
ATOM 751 C C . GLU A 1 92 ? 16.152 5.334 -9.986 1.00 89.69 92 GLU A C 1
ATOM 753 O O . GLU A 1 92 ? 15.610 5.029 -8.922 1.00 89.69 92 GLU A O 1
ATOM 758 N N . SER A 1 93 ? 16.406 4.438 -10.940 1.00 91.44 93 SER A N 1
ATOM 759 C CA . SER A 1 93 ? 16.172 3.005 -10.773 1.00 91.44 93 SER A CA 1
ATOM 760 C C . SER A 1 93 ? 17.403 2.292 -10.233 1.00 91.44 93 SER A C 1
ATOM 762 O O . SER A 1 93 ? 18.536 2.696 -10.477 1.00 91.44 93 SER A O 1
ATOM 764 N N . TYR A 1 94 ? 17.165 1.193 -9.533 1.00 94.25 94 TYR A N 1
ATOM 765 C CA . TYR A 1 94 ? 18.193 0.267 -9.104 1.00 94.25 94 TYR A CA 1
ATOM 766 C C . TYR A 1 94 ? 18.951 -0.322 -10.302 1.00 94.25 94 TYR A C 1
ATOM 768 O O . TYR A 1 94 ? 18.340 -0.691 -11.306 1.00 94.25 94 TYR A O 1
ATOM 776 N N . ASP A 1 95 ? 20.273 -0.421 -10.173 1.00 91.62 95 ASP A N 1
ATOM 777 C CA . ASP A 1 95 ? 21.155 -1.003 -11.181 1.00 91.62 95 ASP A CA 1
ATOM 778 C C . ASP A 1 95 ? 21.440 -2.477 -10.859 1.00 91.62 95 ASP A C 1
ATOM 780 O O . ASP A 1 95 ? 22.165 -2.795 -9.914 1.00 91.62 95 ASP A O 1
ATOM 784 N N . ASN A 1 96 ? 20.883 -3.372 -11.679 1.00 90.19 96 ASN A N 1
ATOM 785 C CA . ASN A 1 96 ? 21.087 -4.816 -11.550 1.00 90.19 96 ASN A CA 1
ATOM 786 C C . ASN A 1 96 ? 22.454 -5.299 -12.071 1.00 90.19 96 ASN A C 1
ATOM 788 O O . ASN A 1 96 ? 22.739 -6.488 -11.995 1.00 90.19 96 ASN A O 1
ATOM 792 N N . SER A 1 97 ? 23.321 -4.426 -12.602 1.00 88.69 97 SER A N 1
ATOM 793 C CA . SER A 1 97 ? 24.620 -4.838 -13.160 1.00 88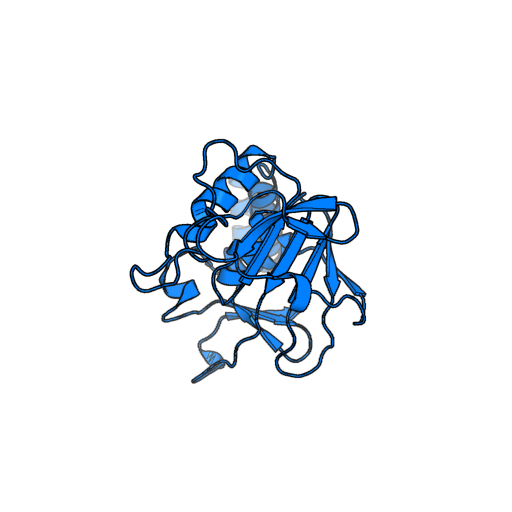.69 97 SER A CA 1
ATOM 794 C C . SER A 1 97 ? 25.587 -5.410 -12.117 1.00 88.69 97 SER A C 1
ATOM 796 O O . SER A 1 97 ? 26.473 -6.194 -12.459 1.00 88.69 97 SER A O 1
ATOM 798 N N . LYS A 1 98 ? 25.433 -5.012 -10.846 1.00 83.44 98 LYS A N 1
ATOM 799 C CA . LYS A 1 98 ? 26.327 -5.408 -9.745 1.00 83.44 98 LYS A CA 1
ATOM 800 C C . LYS A 1 98 ? 25.730 -6.462 -8.825 1.00 83.44 98 LYS A C 1
ATOM 802 O O . LYS A 1 98 ? 26.458 -7.322 -8.347 1.00 83.44 98 LYS A O 1
ATOM 807 N N . ASN A 1 99 ? 24.445 -6.341 -8.511 1.00 87.19 99 ASN A N 1
ATOM 808 C CA . ASN A 1 99 ? 23.708 -7.258 -7.649 1.00 87.19 99 ASN A CA 1
ATOM 809 C C . ASN A 1 99 ? 22.263 -7.318 -8.128 1.00 87.19 99 ASN A C 1
ATOM 811 O O . ASN A 1 99 ? 21.749 -6.320 -8.624 1.00 87.19 99 ASN A O 1
ATOM 815 N N . ASP A 1 100 ? 21.596 -8.444 -7.901 1.00 89.44 100 ASP A N 1
ATOM 816 C CA . ASP A 1 100 ? 20.189 -8.579 -8.254 1.00 89.44 100 ASP A CA 1
ATOM 817 C C . ASP A 1 100 ? 19.294 -7.780 -7.300 1.00 89.44 100 ASP A C 1
ATOM 819 O O . ASP A 1 100 ? 19.458 -7.795 -6.071 1.00 89.44 100 ASP A O 1
ATOM 823 N N . TYR A 1 101 ? 18.288 -7.117 -7.866 1.00 91.56 101 TYR A N 1
ATOM 824 C CA . TYR A 1 101 ? 17.202 -6.544 -7.092 1.00 91.56 101 TYR A CA 1
ATOM 825 C C . TYR A 1 101 ? 16.435 -7.635 -6.345 1.00 91.56 101 TYR A C 1
ATOM 827 O O . TYR A 1 101 ? 16.386 -8.805 -6.729 1.00 91.56 101 TYR A O 1
ATOM 835 N N . PHE A 1 102 ? 15.785 -7.239 -5.256 1.00 89.81 102 PHE A N 1
ATOM 836 C CA . PHE A 1 102 ? 15.021 -8.174 -4.450 1.00 89.81 102 PHE A CA 1
ATOM 837 C C . PHE A 1 102 ? 13.843 -8.750 -5.248 1.00 89.81 102 PHE A C 1
ATOM 839 O O . PHE A 1 102 ? 12.951 -8.023 -5.690 1.00 89.81 102 PHE A O 1
ATOM 846 N N . ASN A 1 103 ? 13.826 -10.072 -5.409 1.00 87.31 103 ASN A N 1
ATOM 847 C CA . ASN A 1 103 ? 12.812 -10.753 -6.200 1.00 87.31 103 ASN A CA 1
ATOM 848 C C . ASN A 1 103 ? 11.512 -10.937 -5.397 1.00 87.31 103 ASN A C 1
ATOM 850 O O . ASN A 1 103 ? 11.339 -11.917 -4.671 1.00 87.31 103 ASN A O 1
ATOM 854 N N . VAL A 1 104 ? 10.581 -9.991 -5.552 1.00 89.69 104 VAL A N 1
ATOM 855 C CA . VAL A 1 104 ? 9.277 -10.014 -4.866 1.00 89.69 104 VAL A CA 1
ATOM 856 C C . VAL A 1 104 ? 8.339 -11.119 -5.366 1.00 89.69 104 VAL A C 1
ATOM 858 O O . VAL A 1 104 ? 7.378 -11.441 -4.675 1.00 89.69 104 VAL A O 1
ATOM 861 N N . LYS A 1 105 ? 8.614 -11.750 -6.519 1.00 86.94 105 LYS A N 1
ATOM 862 C CA . LYS A 1 105 ? 7.732 -12.775 -7.112 1.00 86.94 105 LYS A CA 1
ATOM 863 C C . LYS A 1 105 ? 7.547 -13.982 -6.194 1.00 86.94 105 LYS A C 1
ATOM 865 O O . LYS A 1 105 ? 6.468 -14.556 -6.163 1.00 86.94 105 LYS A O 1
ATOM 870 N N . TYR A 1 106 ? 8.567 -14.320 -5.401 1.00 86.06 106 TYR A N 1
ATOM 871 C CA . TYR A 1 106 ? 8.504 -15.411 -4.423 1.00 86.06 106 TYR A CA 1
ATOM 872 C C . TYR A 1 106 ? 7.537 -15.149 -3.257 1.00 86.06 106 TYR A C 1
ATOM 874 O O . TYR A 1 106 ? 7.231 -16.070 -2.507 1.00 86.06 106 TYR A O 1
ATOM 882 N N . PHE A 1 107 ? 7.057 -13.913 -3.097 1.00 87.19 107 PHE A N 1
ATOM 883 C CA . PHE A 1 107 ? 6.083 -13.530 -2.073 1.00 87.19 107 PHE A CA 1
ATOM 884 C C . PHE A 1 107 ? 4.656 -13.413 -2.616 1.00 87.19 107 PHE A C 1
ATOM 886 O O . PHE A 1 107 ? 3.734 -13.165 -1.840 1.00 87.19 107 PHE A O 1
ATOM 893 N N . ILE A 1 108 ? 4.466 -13.554 -3.930 1.00 91.25 108 ILE A N 1
ATOM 894 C CA . ILE A 1 108 ? 3.159 -13.422 -4.567 1.00 91.25 108 ILE A CA 1
ATOM 895 C C . ILE A 1 108 ? 2.547 -14.811 -4.717 1.00 91.25 108 ILE A C 1
ATOM 897 O O . ILE A 1 108 ? 2.973 -15.604 -5.554 1.00 91.25 108 ILE A O 1
ATOM 901 N N . ASP A 1 109 ? 1.520 -15.075 -3.917 1.00 88.12 109 ASP A N 1
ATOM 902 C CA . ASP A 1 109 ? 0.740 -16.306 -3.946 1.00 88.12 109 ASP A CA 1
ATOM 903 C C . ASP A 1 109 ? -0.761 -15.985 -3.924 1.00 88.12 109 ASP A C 1
ATOM 905 O O . ASP A 1 109 ? -1.323 -15.584 -2.904 1.00 88.12 109 ASP A O 1
ATOM 909 N N . PHE A 1 110 ? -1.413 -16.174 -5.071 1.00 89.06 110 PHE A N 1
ATOM 910 C CA . PHE A 1 110 ? -2.852 -15.958 -5.243 1.00 89.06 110 PHE A CA 1
ATOM 911 C C . PHE A 1 110 ? -3.690 -17.224 -5.005 1.00 89.06 110 PHE A C 1
ATOM 913 O O . PHE A 1 110 ? -4.873 -17.240 -5.327 1.00 89.06 110 PHE A O 1
ATOM 920 N N . SER A 1 111 ? -3.114 -18.290 -4.437 1.00 82.69 111 SER A N 1
ATOM 921 C CA . SER A 1 111 ? -3.841 -19.535 -4.138 1.00 82.69 111 SER A CA 1
ATOM 922 C C . SER A 1 111 ? -4.806 -19.434 -2.945 1.00 82.69 111 SER A C 1
ATOM 924 O O . SER A 1 111 ? -5.582 -20.356 -2.692 1.00 82.69 111 SER A O 1
ATOM 926 N N . GLY A 1 112 ? -4.762 -18.329 -2.194 1.00 74.06 112 GLY A N 1
ATOM 927 C CA . GLY A 1 112 ? -5.666 -18.062 -1.077 1.00 74.06 112 GLY A CA 1
ATOM 928 C C . GLY A 1 112 ? -7.086 -17.679 -1.507 1.00 74.06 112 GLY A C 1
ATOM 929 O O . GLY A 1 112 ? -7.370 -17.441 -2.676 1.00 74.06 112 GLY A O 1
ATOM 930 N N . SER A 1 113 ? -7.986 -17.562 -0.526 1.00 83.62 113 SER A N 1
ATOM 931 C CA . SER A 1 113 ? -9.322 -16.995 -0.747 1.00 83.62 113 SER A CA 1
ATOM 932 C C . SER A 1 113 ? -9.216 -15.558 -1.264 1.00 83.62 113 SER A C 1
ATOM 934 O O . SER A 1 113 ? -8.499 -14.755 -0.651 1.00 83.62 113 SER A O 1
ATOM 936 N N . MET A 1 114 ? -9.949 -15.268 -2.337 1.00 91.69 114 MET A N 1
ATOM 937 C CA . MET A 1 114 ? -10.063 -13.949 -2.951 1.00 91.69 114 MET A CA 1
ATOM 938 C C . MET A 1 114 ? -11.344 -13.261 -2.484 1.00 91.69 114 MET A C 1
ATOM 940 O O . MET A 1 114 ? -12.415 -13.869 -2.504 1.00 91.69 114 MET A O 1
ATOM 944 N N . GLU A 1 115 ? -11.221 -12.000 -2.080 1.00 93.50 115 GLU A N 1
ATOM 945 C CA . GLU A 1 115 ? -12.342 -11.124 -1.742 1.00 93.50 115 GLU A CA 1
ATOM 946 C C . GLU A 1 115 ? -12.165 -9.768 -2.426 1.00 93.50 115 GLU A C 1
ATOM 948 O O . GLU A 1 115 ? -11.048 -9.263 -2.535 1.00 93.50 115 GLU A O 1
ATOM 953 N N . GLU A 1 116 ? -13.259 -9.156 -2.871 1.00 94.62 116 GLU A N 1
ATOM 954 C CA . GLU A 1 116 ? -13.227 -7.781 -3.367 1.00 94.62 116 GLU A CA 1
ATOM 955 C C . GLU A 1 116 ? -13.449 -6.798 -2.224 1.00 94.62 116 GLU A C 1
ATOM 957 O O . GLU A 1 116 ? -14.484 -6.827 -1.554 1.00 94.62 116 GLU A O 1
ATOM 962 N N . LEU A 1 117 ? -12.510 -5.871 -2.049 1.00 92.75 117 LEU A N 1
ATOM 963 C CA . LEU A 1 117 ? -12.546 -4.921 -0.945 1.00 92.75 117 LEU A CA 1
ATOM 964 C C . LEU A 1 117 ? -12.251 -3.505 -1.430 1.00 92.75 117 LEU A C 1
ATOM 966 O O . LEU A 1 117 ? -11.397 -3.276 -2.287 1.00 92.75 117 LEU A O 1
ATOM 970 N N . ASP A 1 118 ? -12.962 -2.539 -0.856 1.00 92.31 118 ASP A N 1
ATOM 971 C CA . ASP A 1 118 ? -12.680 -1.121 -1.051 1.00 92.31 118 ASP A CA 1
ATOM 972 C C . ASP A 1 118 ? -11.680 -0.637 0.009 1.00 92.31 118 ASP A C 1
ATOM 974 O O . ASP A 1 118 ? -12.036 -0.209 1.112 1.00 92.31 118 ASP A O 1
ATOM 978 N N . LEU A 1 119 ? -10.393 -0.704 -0.331 1.00 93.94 119 LEU A N 1
ATOM 979 C CA . LEU A 1 119 ? -9.322 -0.252 0.558 1.00 93.94 119 LEU A CA 1
ATOM 980 C C . LEU A 1 119 ? -9.310 1.268 0.756 1.00 93.94 119 LEU A C 1
ATOM 982 O O . LEU A 1 119 ? -8.697 1.758 1.711 1.00 93.94 119 LEU A O 1
ATOM 986 N N . ASN A 1 120 ? -9.990 2.042 -0.094 1.00 92.25 120 ASN A N 1
ATOM 987 C CA . ASN A 1 120 ? -10.138 3.472 0.145 1.00 92.25 120 ASN A CA 1
ATOM 988 C C . ASN A 1 120 ? -11.041 3.733 1.348 1.00 92.25 120 ASN A C 1
ATOM 990 O O . ASN A 1 120 ? -10.759 4.660 2.110 1.00 92.25 120 ASN A O 1
ATOM 994 N N . SER A 1 121 ? -12.057 2.893 1.568 1.00 91.44 121 SER A N 1
ATOM 995 C CA . SER A 1 121 ? -12.920 2.976 2.748 1.00 91.44 121 SER A CA 1
ATOM 996 C C . SER A 1 121 ? -12.111 2.716 4.018 1.00 91.44 121 SER A C 1
ATOM 998 O O . SER A 1 121 ? -12.155 3.517 4.950 1.00 91.44 121 SER A O 1
ATOM 1000 N N . VAL A 1 122 ? -11.256 1.686 4.016 1.00 93.62 122 VAL A N 1
ATOM 1001 C CA . VAL A 1 122 ? -10.334 1.387 5.129 1.00 93.62 122 VAL A CA 1
ATOM 1002 C C . VAL A 1 122 ? -9.429 2.582 5.444 1.00 93.62 122 VAL A C 1
ATOM 1004 O O . VAL A 1 122 ? -9.323 3.011 6.595 1.00 93.62 122 VAL A O 1
ATOM 1007 N N . LEU A 1 123 ? -8.793 3.166 4.422 1.00 94.06 123 LEU A N 1
ATOM 1008 C CA . LEU A 1 123 ? -7.924 4.331 4.608 1.00 94.06 123 LEU A CA 1
ATOM 1009 C C . LEU A 1 123 ? -8.698 5.574 5.069 1.00 94.06 123 LEU A C 1
ATOM 1011 O O . LEU A 1 123 ? -8.164 6.366 5.847 1.00 94.06 123 LEU A O 1
ATOM 1015 N N . ALA A 1 124 ? -9.935 5.771 4.613 1.00 90.19 124 ALA A N 1
ATOM 1016 C CA . ALA A 1 124 ? -10.771 6.886 5.045 1.00 90.19 124 ALA A CA 1
ATOM 1017 C C . ALA A 1 124 ? -11.224 6.739 6.500 1.00 90.19 124 ALA A C 1
ATOM 1019 O O . ALA A 1 124 ? -11.149 7.716 7.240 1.00 90.19 124 ALA A O 1
ATOM 1020 N N . GLN A 1 125 ? -11.593 5.531 6.934 1.00 92.19 125 GLN A N 1
ATOM 1021 C CA . GLN A 1 125 ? -11.901 5.239 8.337 1.00 92.19 125 GLN A CA 1
ATOM 1022 C C . GLN A 1 125 ? -10.689 5.485 9.239 1.00 92.19 125 GLN A C 1
ATOM 1024 O O . GLN A 1 125 ? -10.802 6.102 10.295 1.00 92.19 125 GLN A O 1
ATOM 1029 N N . ALA A 1 126 ? -9.491 5.072 8.818 1.00 93.81 126 ALA A N 1
ATOM 1030 C CA . ALA A 1 126 ? -8.283 5.395 9.570 1.00 93.81 126 ALA A CA 1
ATOM 1031 C C . ALA A 1 126 ? -8.082 6.918 9.676 1.00 93.81 126 ALA A C 1
ATOM 1033 O O . ALA A 1 126 ? -7.791 7.437 10.756 1.00 93.81 126 ALA A O 1
ATOM 1034 N N . LYS A 1 127 ? -8.264 7.654 8.568 1.00 92.62 127 LYS A N 1
ATOM 1035 C CA . LYS A 1 127 ? -8.141 9.122 8.532 1.00 92.62 127 LYS A CA 1
ATOM 1036 C C . LYS A 1 127 ? -9.194 9.825 9.389 1.00 92.62 127 LYS A C 1
ATOM 1038 O O . LYS A 1 127 ? -8.835 10.793 10.055 1.00 92.62 127 LYS A O 1
ATOM 1043 N N . SER A 1 128 ? -10.443 9.347 9.425 1.00 88.88 128 SER A N 1
ATOM 1044 C CA . SER A 1 128 ? -11.490 9.916 10.289 1.00 88.88 128 SER A CA 1
ATOM 1045 C C . SER A 1 128 ? -11.148 9.762 11.769 1.00 88.88 128 SER A C 1
ATOM 1047 O O . SER A 1 128 ? -11.415 10.662 12.561 1.00 88.88 128 SER A O 1
ATOM 1049 N N . LYS A 1 129 ? -10.439 8.683 12.124 1.00 91.06 129 LYS A N 1
ATOM 1050 C CA . LYS A 1 129 ? -9.894 8.451 13.468 1.00 91.06 129 LYS A CA 1
ATOM 1051 C C . LYS A 1 129 ? -8.581 9.192 13.759 1.00 91.06 129 LYS A C 1
ATOM 1053 O O . LYS A 1 129 ? -8.037 9.031 14.844 1.00 91.06 129 LYS A O 1
ATOM 1058 N N . GLY A 1 130 ? -8.080 10.013 12.830 1.00 92.25 130 GLY A N 1
ATOM 1059 C CA . GLY A 1 130 ? -6.908 10.875 13.029 1.00 92.25 130 GLY A CA 1
ATOM 1060 C C . GLY A 1 130 ? -5.598 10.374 12.411 1.00 92.25 130 GLY A C 1
ATOM 1061 O O . GLY A 1 130 ? -4.544 10.976 12.649 1.00 92.25 130 GLY A O 1
ATOM 1062 N N . TYR A 1 131 ? -5.628 9.303 11.610 1.00 94.94 131 TYR A N 1
ATOM 1063 C CA . TYR A 1 131 ? -4.438 8.778 10.940 1.00 94.94 131 TYR A CA 1
ATOM 1064 C C . TYR A 1 131 ? -3.782 9.822 10.025 1.00 94.94 131 TYR A C 1
ATOM 1066 O O . TYR A 1 131 ? -4.437 10.486 9.217 1.00 94.94 131 TYR A O 1
ATOM 1074 N N . LYS A 1 132 ? -2.449 9.911 10.102 1.00 93.19 132 LYS A N 1
ATOM 1075 C CA . LYS A 1 132 ? -1.604 10.678 9.178 1.00 93.19 132 LYS A CA 1
ATOM 1076 C C . LYS A 1 132 ? -0.365 9.867 8.824 1.00 93.19 132 LYS A C 1
ATOM 1078 O O . LYS A 1 132 ? 0.274 9.301 9.709 1.00 93.19 132 LYS A O 1
ATOM 1083 N N . PHE A 1 133 ? 0.021 9.878 7.551 1.00 92.31 133 PHE A N 1
ATOM 1084 C CA . PHE A 1 133 ? 1.245 9.220 7.099 1.00 92.31 133 PHE A CA 1
ATOM 1085 C C . PHE A 1 133 ? 2.489 9.935 7.655 1.00 92.31 133 PHE A C 1
ATOM 1087 O O . PHE A 1 133 ? 2.837 11.036 7.223 1.00 92.31 133 PHE A O 1
ATOM 1094 N N . LYS A 1 134 ? 3.171 9.310 8.618 1.00 93.00 134 LYS A N 1
ATOM 1095 C CA . LYS A 1 134 ? 4.377 9.830 9.285 1.00 93.00 134 LYS A CA 1
ATOM 1096 C C . LYS A 1 134 ? 5.337 8.689 9.629 1.00 93.00 134 LYS A C 1
ATOM 1098 O O . LYS A 1 134 ? 4.926 7.536 9.727 1.00 93.00 134 LYS A O 1
ATOM 1103 N N . LYS A 1 135 ? 6.613 9.018 9.853 1.00 90.81 135 LYS A N 1
ATOM 1104 C CA . LYS A 1 135 ? 7.680 8.046 10.153 1.00 90.81 135 LYS A CA 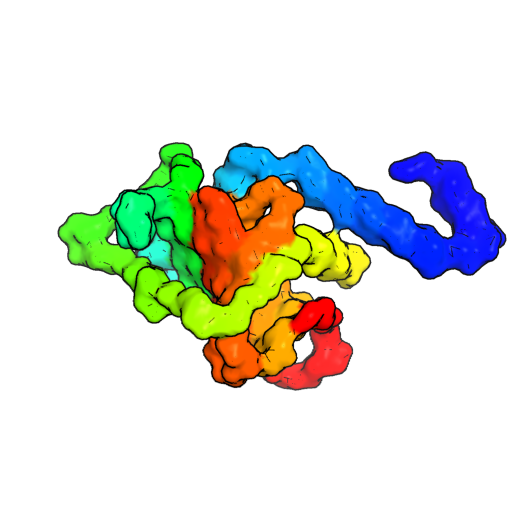1
ATOM 1105 C C . LYS A 1 135 ? 7.359 7.136 11.351 1.00 90.81 135 LYS A C 1
ATOM 1107 O O . LYS A 1 135 ? 7.642 5.941 11.283 1.00 90.81 135 LYS A O 1
ATOM 1112 N N . SER A 1 136 ? 6.739 7.666 12.408 1.00 91.25 136 SER A N 1
ATOM 1113 C CA . SER A 1 136 ? 6.425 6.878 13.607 1.00 91.25 136 SER A CA 1
ATOM 1114 C C . SER A 1 136 ? 5.386 5.778 13.360 1.00 91.25 136 SER A C 1
ATOM 1116 O O . SER A 1 136 ? 5.502 4.694 13.926 1.00 91.25 136 SER A O 1
ATOM 1118 N N . GLU A 1 137 ? 4.458 5.971 12.413 1.00 92.56 137 GLU A N 1
ATOM 1119 C CA . GLU A 1 137 ? 3.507 4.921 12.010 1.00 92.56 137 GLU A CA 1
ATOM 1120 C C . GLU A 1 137 ? 4.169 3.780 11.218 1.00 92.56 137 GLU A C 1
ATOM 1122 O O . GLU A 1 137 ? 3.569 2.722 11.045 1.00 92.56 137 GLU A O 1
ATOM 1127 N N . LEU A 1 138 ? 5.408 3.954 10.745 1.00 88.56 138 LEU A N 1
ATOM 1128 C CA .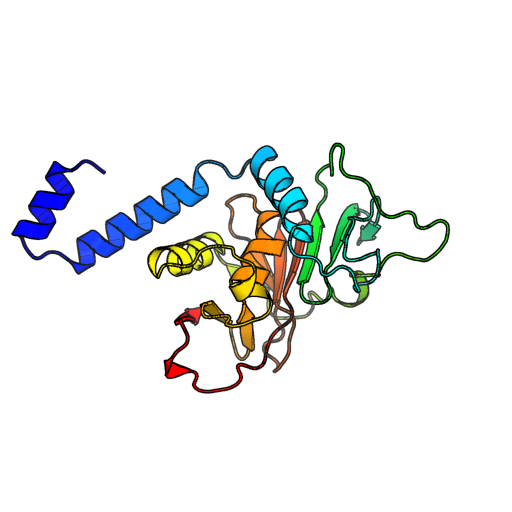 LEU A 1 138 ? 6.153 2.904 10.045 1.00 88.56 138 LEU A CA 1
ATOM 1129 C C . LEU A 1 138 ? 7.034 2.085 10.996 1.00 88.56 138 LEU A C 1
ATOM 1131 O O . LEU A 1 138 ? 7.069 0.858 10.876 1.00 88.56 138 LEU A O 1
ATOM 1135 N N . TYR A 1 139 ? 7.708 2.716 11.964 1.00 82.62 139 TYR A N 1
ATOM 1136 C CA . TYR A 1 139 ? 8.794 2.059 12.715 1.00 82.62 139 TYR A CA 1
ATOM 1137 C C . TYR A 1 139 ? 8.693 2.111 14.238 1.00 82.62 139 TYR A C 1
ATOM 1139 O O . TYR A 1 139 ? 9.208 1.207 14.888 1.00 82.62 139 TYR A O 1
ATOM 1147 N N . GLU A 1 140 ? 8.095 3.159 14.793 1.00 79.88 140 GLU A N 1
ATOM 1148 C CA . GLU A 1 140 ? 8.154 3.467 16.225 1.00 79.88 140 GLU A CA 1
ATOM 1149 C C . GLU A 1 140 ? 6.788 3.129 16.844 1.00 79.88 140 GLU A C 1
ATOM 1151 O O . GLU A 1 140 ? 6.356 1.972 16.828 1.00 79.88 140 GLU A O 1
ATOM 1156 N N . ASP A 1 141 ? 6.063 4.147 17.299 1.00 82.38 141 ASP A N 1
ATOM 1157 C CA . ASP A 1 141 ? 4.773 4.035 17.967 1.00 82.38 141 ASP A CA 1
ATOM 1158 C C . ASP A 1 141 ? 3.621 3.969 16.968 1.00 82.38 141 ASP A C 1
ATOM 1160 O O . ASP A 1 141 ? 2.790 4.871 16.882 1.00 82.38 141 ASP A O 1
ATOM 1164 N N . THR A 1 142 ? 3.563 2.893 16.183 1.00 91.06 142 THR A N 1
ATOM 1165 C CA . THR A 1 142 ? 2.418 2.675 15.292 1.00 91.06 142 THR A CA 1
ATOM 1166 C C . THR A 1 142 ? 1.134 2.567 16.113 1.00 91.06 142 THR A C 1
ATOM 1168 O O . THR A 1 142 ? 1.055 1.771 17.059 1.00 91.06 142 THR A O 1
ATOM 1171 N N . LEU A 1 143 ? 0.140 3.377 15.756 1.00 94.31 143 LEU A N 1
ATOM 1172 C CA . LEU A 1 143 ? -1.151 3.440 16.438 1.00 94.31 143 LEU A CA 1
ATOM 1173 C C . LEU A 1 143 ? -2.261 2.802 15.610 1.00 94.31 143 LEU A C 1
ATOM 1175 O O . LEU A 1 143 ? -3.164 2.211 16.192 1.00 94.31 143 LEU A O 1
ATOM 1179 N N . TYR A 1 144 ? -2.183 2.900 14.282 1.00 96.31 144 TYR A N 1
ATOM 1180 C CA . TYR A 1 144 ? -3.270 2.508 13.388 1.00 96.31 144 TYR A CA 1
ATOM 1181 C C . TYR A 1 144 ? -2.981 1.179 12.696 1.00 96.31 144 TYR A C 1
ATOM 1183 O O . TYR A 1 144 ? -2.002 1.041 11.949 1.00 96.31 144 TYR A O 1
ATOM 1191 N N . PHE A 1 145 ? -3.881 0.221 12.890 1.00 96.62 145 PHE A N 1
ATOM 1192 C CA . PHE A 1 145 ? -3.788 -1.113 12.312 1.00 96.62 145 PHE A CA 1
ATOM 1193 C C . PHE A 1 145 ? -5.083 -1.493 11.602 1.00 96.62 145 PHE A C 1
ATOM 1195 O O . PHE A 1 145 ? -6.171 -1.130 12.033 1.00 96.62 145 PHE A O 1
ATOM 1202 N N . LEU A 1 146 ? -4.940 -2.241 10.517 1.00 96.44 146 LEU A N 1
ATOM 1203 C CA . LEU A 1 146 ? -6.007 -3.025 9.917 1.00 96.44 146 LEU A CA 1
ATOM 1204 C C . LEU A 1 146 ? -5.952 -4.415 10.544 1.00 96.44 146 LEU A C 1
ATOM 1206 O O . LEU A 1 146 ? -4.904 -5.063 10.483 1.00 96.44 146 LEU A O 1
ATOM 1210 N N . HIS A 1 147 ? -7.054 -4.859 11.126 1.00 95.12 147 HIS A N 1
ATOM 1211 C CA . HIS A 1 147 ? -7.272 -6.260 11.436 1.00 95.12 147 HIS A CA 1
ATOM 1212 C C . HIS A 1 147 ? -8.069 -6.872 10.288 1.00 95.12 147 HIS A C 1
ATOM 1214 O O . HIS A 1 147 ? -9.124 -6.362 9.925 1.00 95.12 147 HIS A O 1
ATOM 1220 N N . TYR A 1 148 ? -7.501 -7.905 9.672 1.00 93.44 148 TYR A N 1
ATOM 1221 C CA . TYR A 1 148 ? -8.125 -8.625 8.570 1.00 93.44 148 TYR A CA 1
ATOM 1222 C C . TYR A 1 148 ? -7.886 -10.118 8.760 1.00 93.44 148 TYR A C 1
ATOM 1224 O O . TYR A 1 148 ? -6.736 -10.584 8.816 1.00 93.44 148 TYR A O 1
ATOM 1232 N N . LYS A 1 149 ? -8.978 -10.875 8.869 1.00 90.38 149 LYS A N 1
ATOM 1233 C CA . LYS A 1 149 ? -8.967 -12.295 9.258 1.00 90.38 149 LYS A CA 1
ATOM 1234 C C . LYS A 1 149 ? -8.249 -12.494 10.601 1.00 90.38 149 LYS A C 1
ATOM 1236 O O . LYS A 1 149 ? -8.708 -11.996 11.613 1.00 90.38 149 LYS A O 1
ATOM 1241 N N . ASN A 1 150 ? -7.129 -13.221 10.618 1.00 90.88 150 ASN A N 1
ATOM 1242 C CA . ASN A 1 150 ? -6.365 -13.538 11.834 1.00 90.88 150 ASN A CA 1
ATOM 1243 C C . ASN A 1 150 ? -5.057 -12.730 11.951 1.00 90.88 150 ASN A C 1
ATOM 1245 O O . ASN A 1 150 ? -4.121 -13.163 12.632 1.00 90.88 150 ASN A O 1
ATOM 1249 N N . ASN A 1 151 ? -4.934 -11.612 11.228 1.00 94.06 151 ASN A N 1
ATOM 1250 C CA . ASN A 1 151 ? -3.688 -10.858 11.110 1.00 94.06 151 ASN A CA 1
ATOM 1251 C C . ASN A 1 151 ? -3.895 -9.355 11.280 1.00 94.06 151 ASN A C 1
ATOM 1253 O O . ASN A 1 151 ? -4.934 -8.804 10.923 1.00 94.06 151 ASN A O 1
ATOM 1257 N N . TYR A 1 152 ? -2.842 -8.694 11.760 1.00 95.56 152 TYR A N 1
ATOM 1258 C CA . TYR A 1 152 ? -2.773 -7.243 11.860 1.00 95.56 152 TYR A CA 1
ATOM 1259 C C . TYR A 1 152 ? -1.763 -6.690 10.863 1.00 95.56 152 TYR A C 1
ATOM 1261 O O . TYR A 1 152 ? -0.652 -7.209 10.725 1.00 95.56 152 TYR A O 1
ATOM 1269 N N . TYR A 1 153 ? -2.127 -5.590 10.217 1.00 96.31 153 TYR A N 1
ATOM 1270 C CA . TYR A 1 153 ? -1.308 -4.883 9.242 1.00 96.31 153 TYR A CA 1
ATOM 1271 C C . TYR A 1 153 ? -1.234 -3.409 9.623 1.00 96.31 153 TYR A C 1
ATOM 1273 O O . TYR A 1 153 ? -2.232 -2.806 10.011 1.00 96.31 153 TYR A O 1
ATOM 1281 N N . LYS A 1 154 ? -0.057 -2.789 9.513 1.00 96.50 154 LYS A N 1
ATOM 1282 C CA . LYS A 1 154 ? 0.061 -1.344 9.757 1.00 96.50 154 LYS A CA 1
ATOM 1283 C C . LYS A 1 154 ? -0.672 -0.585 8.656 1.00 96.50 154 LYS A C 1
ATOM 1285 O O . LYS A 1 154 ? -0.333 -0.753 7.483 1.00 96.50 154 LYS A O 1
ATOM 1290 N N . ILE A 1 155 ? -1.567 0.335 9.020 1.00 97.44 155 ILE A N 1
ATOM 1291 C CA . ILE A 1 155 ? -2.235 1.207 8.039 1.00 97.44 155 ILE A CA 1
ATOM 1292 C C . ILE A 1 155 ? -1.208 2.016 7.238 1.00 97.44 155 ILE A C 1
ATOM 1294 O O . ILE A 1 155 ? -1.394 2.239 6.049 1.00 97.44 155 ILE A O 1
ATOM 1298 N N . ALA A 1 156 ? -0.079 2.401 7.842 1.00 96.44 156 ALA A N 1
ATOM 1299 C CA . ALA A 1 156 ? 0.969 3.109 7.112 1.00 96.44 156 ALA A CA 1
ATOM 1300 C C . ALA A 1 156 ? 1.682 2.265 6.051 1.00 96.44 156 ALA A C 1
ATOM 1302 O O . ALA A 1 156 ? 2.080 2.823 5.034 1.00 96.44 156 ALA A O 1
ATOM 1303 N N . LEU A 1 157 ? 1.825 0.950 6.244 1.00 96.88 157 LEU A N 1
ATOM 1304 C CA . LEU A 1 157 ? 2.361 0.077 5.194 1.00 96.88 157 LEU A CA 1
ATOM 1305 C C . LEU A 1 157 ? 1.330 -0.117 4.079 1.00 96.88 157 LEU A C 1
ATOM 1307 O O . LEU A 1 157 ? 1.691 -0.069 2.905 1.00 96.88 157 LEU A O 1
ATOM 1311 N N . LEU A 1 158 ? 0.051 -0.245 4.449 1.00 97.38 158 LEU A N 1
ATOM 1312 C CA . LEU A 1 158 ? -1.054 -0.280 3.498 1.00 97.38 158 LEU A CA 1
ATOM 1313 C C . LEU A 1 158 ? -1.089 0.990 2.635 1.00 97.38 158 LEU A C 1
ATOM 1315 O O . LEU A 1 158 ? -0.985 0.884 1.420 1.00 97.38 158 LEU A O 1
ATOM 1319 N N . ASP A 1 159 ? -1.156 2.183 3.239 1.00 96.62 159 ASP A N 1
ATOM 1320 C CA . ASP A 1 159 ? -1.131 3.470 2.520 1.00 96.62 159 ASP A CA 1
ATOM 1321 C C . ASP A 1 159 ? 0.118 3.572 1.633 1.00 96.62 159 ASP A C 1
ATOM 1323 O O . ASP A 1 159 ? 0.019 3.937 0.464 1.00 96.62 159 ASP A O 1
ATOM 1327 N N . LYS A 1 160 ? 1.288 3.178 2.152 1.00 96.38 160 LYS A N 1
ATOM 1328 C CA . LYS A 1 160 ? 2.557 3.228 1.421 1.00 96.38 160 LYS A CA 1
ATOM 1329 C C . LYS A 1 160 ? 2.530 2.432 0.114 1.00 96.38 160 LYS A C 1
ATOM 1331 O O . LYS A 1 160 ? 2.923 2.982 -0.911 1.00 96.38 160 LYS A O 1
ATOM 1336 N N . ALA A 1 161 ? 2.120 1.164 0.147 1.00 97.56 161 ALA A N 1
ATOM 1337 C CA . ALA A 1 161 ? 2.182 0.293 -1.026 1.00 97.56 161 ALA A CA 1
ATOM 1338 C C . ALA A 1 161 ? 0.920 0.381 -1.897 1.00 97.56 161 ALA A C 1
ATOM 1340 O O . ALA A 1 161 ? 1.031 0.541 -3.109 1.00 97.56 161 ALA A O 1
ATOM 1341 N N . TYR A 1 162 ? -0.278 0.351 -1.300 1.00 97.25 162 TYR A N 1
ATOM 1342 C CA . TYR A 1 162 ? -1.533 0.406 -2.058 1.00 97.25 162 TYR A CA 1
ATOM 1343 C C . TYR A 1 162 ? -1.692 1.731 -2.809 1.00 97.25 162 TYR A C 1
ATOM 1345 O O . TYR A 1 162 ? -2.189 1.732 -3.930 1.00 97.25 162 TYR A O 1
ATOM 1353 N N . SER A 1 163 ? -1.219 2.859 -2.260 1.00 96.31 163 SER A N 1
ATOM 1354 C CA . SER A 1 163 ? -1.307 4.152 -2.957 1.00 96.31 163 SER A CA 1
ATOM 1355 C C . SER A 1 163 ? -0.550 4.196 -4.291 1.00 96.31 163 SER A C 1
ATOM 1357 O O . SER A 1 163 ? -0.866 5.056 -5.104 1.00 96.31 163 SER A O 1
ATOM 1359 N N . ILE A 1 164 ? 0.418 3.301 -4.537 1.00 97.19 164 ILE A N 1
ATOM 1360 C CA . ILE A 1 164 ? 1.113 3.195 -5.835 1.00 97.19 164 ILE A CA 1
ATOM 1361 C C . ILE A 1 164 ? 0.215 2.560 -6.898 1.00 97.19 164 ILE A C 1
ATOM 1363 O O . ILE A 1 164 ? 0.326 2.905 -8.066 1.00 97.19 164 ILE A O 1
ATOM 1367 N N . ILE A 1 165 ? -0.667 1.641 -6.505 1.00 96.56 165 ILE A N 1
ATOM 1368 C CA . ILE A 1 165 ? -1.534 0.901 -7.430 1.00 96.56 165 ILE A CA 1
ATOM 1369 C C . ILE A 1 165 ? -2.989 1.370 -7.364 1.00 96.56 165 ILE A C 1
ATOM 1371 O O . ILE A 1 165 ? -3.864 0.727 -7.914 1.00 96.56 165 ILE A O 1
ATOM 1375 N N . ASN A 1 166 ? -3.290 2.463 -6.668 1.00 94.94 166 ASN A N 1
ATOM 1376 C CA . ASN A 1 166 ? -4.668 2.854 -6.393 1.00 94.94 166 ASN A CA 1
ATOM 1377 C C . ASN A 1 166 ? -5.366 3.451 -7.627 1.00 94.94 166 ASN A C 1
ATOM 1379 O O . ASN A 1 166 ? -4.996 4.526 -8.104 1.00 94.94 166 ASN A O 1
ATOM 1383 N N . ASP A 1 167 ? -6.403 2.770 -8.104 1.00 89.81 167 ASP A N 1
ATOM 1384 C CA . ASP A 1 167 ? -7.256 3.153 -9.235 1.00 89.81 167 ASP A CA 1
ATOM 1385 C C . ASP A 1 167 ? -8.616 3.734 -8.807 1.00 89.81 167 ASP A C 1
ATOM 1387 O O . ASP A 1 167 ? -9.461 4.008 -9.655 1.00 89.81 167 ASP A O 1
ATOM 1391 N N . ASN A 1 168 ? -8.834 3.950 -7.504 1.00 86.25 168 ASN A N 1
ATOM 1392 C CA . ASN A 1 168 ? -10.120 4.294 -6.876 1.00 86.25 168 ASN A CA 1
ATOM 1393 C C . ASN A 1 168 ? -11.205 3.212 -6.967 1.00 86.25 168 ASN A C 1
ATOM 1395 O O . ASN A 1 168 ? -12.323 3.440 -6.501 1.00 86.25 168 ASN A O 1
ATOM 1399 N N . GLY A 1 169 ? -10.892 2.052 -7.537 1.00 87.44 169 GLY A N 1
ATOM 1400 C CA . GLY A 1 169 ? -11.786 0.912 -7.604 1.00 87.44 169 GLY A CA 1
ATOM 1401 C C . GLY A 1 169 ? -11.721 0.043 -6.353 1.00 87.44 169 GLY A C 1
ATOM 1402 O O . GLY A 1 169 ? -10.936 0.267 -5.423 1.00 87.44 169 GLY A O 1
ATOM 1403 N N . LYS A 1 170 ? -12.557 -0.996 -6.360 1.00 91.50 170 LYS A N 1
ATOM 1404 C CA . LYS A 1 170 ? -12.326 -2.165 -5.514 1.00 91.50 170 LYS A CA 1
ATOM 1405 C C . LYS A 1 170 ? -11.114 -2.921 -6.042 1.00 91.50 170 LYS A C 1
ATOM 1407 O O . LYS A 1 170 ? -10.839 -2.907 -7.237 1.00 91.50 170 LYS A O 1
ATOM 1412 N N . CYS A 1 171 ? -10.425 -3.613 -5.152 1.00 93.81 171 CYS A N 1
ATOM 1413 C CA . CYS A 1 171 ? -9.300 -4.466 -5.503 1.00 93.81 171 CYS A CA 1
ATOM 1414 C C . CYS A 1 171 ? -9.534 -5.892 -5.016 1.00 93.81 171 CYS A C 1
ATOM 1416 O O . CYS A 1 171 ? -10.211 -6.117 -4.010 1.00 93.81 171 CYS A O 1
ATOM 1418 N N . GLU A 1 172 ? -8.916 -6.839 -5.712 1.00 96.50 172 GLU A N 1
ATOM 1419 C CA . GLU A 1 172 ? -8.850 -8.230 -5.292 1.00 96.50 172 GLU A CA 1
ATOM 1420 C C . GLU A 1 172 ? -7.867 -8.350 -4.121 1.00 96.50 172 GLU A C 1
ATOM 1422 O O . GLU A 1 172 ? -6.691 -7.987 -4.231 1.00 96.50 172 GLU A O 1
ATOM 1427 N N . ILE A 1 173 ? -8.339 -8.873 -2.995 1.00 95.56 173 ILE A N 1
ATOM 1428 C CA . ILE A 1 173 ? -7.542 -9.150 -1.806 1.00 95.56 173 ILE A CA 1
ATOM 1429 C C . ILE A 1 173 ? -7.334 -10.651 -1.683 1.00 95.56 173 ILE A C 1
ATOM 1431 O O . ILE A 1 173 ? -8.293 -11.416 -1.601 1.00 95.56 173 ILE A O 1
ATOM 1435 N N . TYR A 1 174 ? -6.076 -11.063 -1.576 1.00 94.75 174 TYR A N 1
ATOM 1436 C CA . TYR A 1 174 ? -5.685 -12.444 -1.336 1.00 94.75 174 TYR A CA 1
ATOM 1437 C C . TYR A 1 174 ? -4.969 -12.539 0.008 1.00 94.75 174 TYR A C 1
ATOM 1439 O O . TYR A 1 174 ? -3.965 -11.873 0.268 1.00 94.75 174 TYR A O 1
ATOM 1447 N N . CYS A 1 175 ? -5.502 -13.378 0.889 1.00 89.62 175 CYS A N 1
ATOM 1448 C CA . CYS A 1 175 ? -4.912 -13.666 2.190 1.00 89.62 175 CYS A CA 1
ATOM 1449 C C . CYS A 1 175 ? -5.301 -15.085 2.592 1.00 89.62 175 CYS A C 1
ATOM 1451 O O . CYS A 1 175 ? -6.487 -15.420 2.608 1.00 89.62 175 CYS A O 1
ATOM 1453 N N . SER A 1 176 ? -4.319 -15.918 2.944 1.00 86.06 176 SER A N 1
ATOM 1454 C CA . SER A 1 176 ? -4.566 -17.321 3.308 1.00 86.06 176 SER A CA 1
ATOM 1455 C C . SER A 1 176 ? -5.318 -17.491 4.633 1.00 86.06 176 SER A C 1
ATOM 1457 O O . SER A 1 176 ? -5.702 -18.606 4.977 1.00 86.06 176 SER A O 1
ATOM 1459 N N . GLY A 1 177 ? -5.486 -16.415 5.413 1.00 81.56 177 GLY A N 1
ATOM 1460 C CA . GLY A 1 177 ? -6.127 -16.436 6.732 1.00 81.56 177 GLY A CA 1
ATOM 1461 C C . GLY A 1 177 ? -5.298 -17.128 7.821 1.00 81.56 177 GLY A C 1
ATOM 1462 O O . GLY A 1 177 ? -5.686 -17.120 8.990 1.00 81.56 177 GLY A O 1
ATOM 1463 N N . ARG A 1 178 ? -4.142 -17.705 7.468 1.00 87.44 178 ARG A N 1
ATOM 1464 C CA . ARG A 1 178 ? -3.187 -18.272 8.423 1.00 87.44 178 ARG A CA 1
ATOM 1465 C C . ARG A 1 178 ? -2.486 -17.149 9.178 1.00 87.44 178 ARG A C 1
ATOM 1467 O O . ARG A 1 178 ? -2.292 -16.054 8.655 1.00 87.44 178 ARG A O 1
ATOM 1474 N N . LYS A 1 179 ? -2.061 -17.433 10.407 1.00 87.12 179 LYS A N 1
ATOM 1475 C CA . LYS A 1 179 ? -1.251 -16.490 11.180 1.00 87.12 179 LYS A CA 1
ATOM 1476 C C . LYS A 1 179 ? 0.031 -16.155 10.412 1.00 87.12 179 LYS A C 1
ATOM 1478 O O . LYS A 1 179 ? 0.691 -17.049 9.888 1.00 87.12 179 LYS A O 1
ATOM 1483 N N . ASN A 1 180 ? 0.387 -14.879 10.402 1.00 87.88 180 ASN A N 1
ATOM 1484 C CA . ASN A 1 180 ? 1.518 -14.311 9.679 1.00 87.88 180 ASN A CA 1
ATOM 1485 C C . ASN A 1 180 ? 1.429 -14.454 8.145 1.00 87.88 180 ASN A C 1
ATOM 1487 O O . ASN A 1 180 ? 2.458 -14.544 7.478 1.00 87.88 180 ASN A O 1
ATOM 1491 N N . SER A 1 181 ? 0.227 -14.402 7.566 1.00 91.44 181 SER A N 1
ATOM 1492 C CA . SER A 1 181 ? 0.062 -14.326 6.109 1.00 91.44 181 SER A CA 1
ATOM 1493 C C . SER A 1 181 ? 0.199 -12.900 5.567 1.00 91.44 181 SER A C 1
ATOM 1495 O O . SER A 1 181 ? -0.313 -11.943 6.151 1.00 91.44 181 SER A O 1
ATOM 1497 N N . ILE A 1 182 ? 0.856 -12.758 4.415 1.00 93.88 182 ILE A N 1
ATOM 1498 C CA . ILE A 1 182 ? 0.918 -11.496 3.664 1.00 93.88 182 ILE A CA 1
ATOM 1499 C C . ILE A 1 182 ? -0.487 -11.136 3.170 1.00 93.88 182 ILE A C 1
ATOM 1501 O O . ILE A 1 182 ? -1.238 -12.012 2.740 1.00 93.88 182 ILE A O 1
ATOM 1505 N N . LEU A 1 183 ? -0.833 -9.851 3.246 1.00 95.75 183 LEU A N 1
ATOM 1506 C CA . LEU A 1 183 ? -2.006 -9.300 2.574 1.00 95.75 183 LEU A CA 1
ATOM 1507 C C . LEU A 1 183 ? -1.597 -8.909 1.157 1.00 95.75 183 LEU A C 1
ATOM 1509 O O . LEU A 1 183 ? -0.845 -7.947 0.988 1.00 95.75 183 LEU A O 1
ATOM 1513 N N . LEU A 1 184 ? -2.054 -9.661 0.162 1.00 97.25 184 LEU A N 1
ATOM 1514 C CA . LEU A 1 184 ? -1.828 -9.355 -1.246 1.00 97.25 184 LEU A CA 1
ATOM 1515 C C . LEU A 1 184 ? -3.037 -8.615 -1.807 1.00 97.25 184 LEU A C 1
ATOM 1517 O O . LEU A 1 184 ? -4.179 -8.973 -1.542 1.00 97.25 184 LEU A O 1
ATOM 1521 N N . ILE A 1 185 ? -2.763 -7.573 -2.577 1.00 97.25 185 ILE A N 1
ATOM 1522 C CA . ILE A 1 185 ? -3.737 -6.657 -3.157 1.00 97.25 185 ILE A CA 1
ATOM 1523 C C . ILE A 1 185 ? -3.448 -6.610 -4.649 1.00 97.25 185 ILE A C 1
ATOM 1525 O O . ILE A 1 185 ? -2.293 -6.420 -5.030 1.00 97.25 185 ILE A O 1
ATOM 1529 N N . LYS A 1 186 ? -4.462 -6.768 -5.490 1.00 96.62 186 LYS A N 1
ATOM 1530 C CA . LYS A 1 186 ? -4.305 -6.772 -6.942 1.00 96.62 186 LYS A CA 1
ATOM 1531 C C . LYS A 1 186 ? -5.428 -5.993 -7.618 1.00 96.62 186 LYS A C 1
ATOM 1533 O O . LYS A 1 186 ? -6.588 -6.090 -7.227 1.00 96.62 186 LYS A O 1
ATOM 1538 N N . ASN A 1 187 ? -5.062 -5.236 -8.643 1.00 94.94 187 ASN A N 1
ATOM 1539 C CA . ASN A 1 187 ? -5.976 -4.614 -9.596 1.00 94.94 187 ASN A CA 1
ATOM 1540 C C . ASN A 1 187 ? -5.287 -4.468 -10.963 1.00 94.94 187 ASN A C 1
ATOM 1542 O O . ASN A 1 187 ? -4.222 -5.050 -11.195 1.00 94.94 187 ASN A O 1
ATOM 1546 N N . ASP A 1 188 ? -5.888 -3.698 -11.867 1.00 92.25 188 ASP A N 1
ATOM 1547 C CA . ASP A 1 188 ? -5.382 -3.529 -13.232 1.00 92.25 188 ASP A CA 1
ATOM 1548 C C . ASP A 1 188 ? -4.057 -2.759 -13.302 1.00 92.25 188 ASP A C 1
ATOM 1550 O O . ASP A 1 188 ? -3.278 -2.961 -14.235 1.00 92.25 188 ASP A O 1
ATOM 1554 N N . ILE A 1 189 ? -3.772 -1.914 -12.305 1.00 93.38 189 ILE A N 1
ATOM 1555 C CA . ILE A 1 189 ? -2.532 -1.130 -12.232 1.00 93.38 189 ILE A CA 1
ATOM 1556 C C . ILE A 1 189 ? -1.370 -1.992 -11.739 1.00 93.38 189 ILE A C 1
ATOM 1558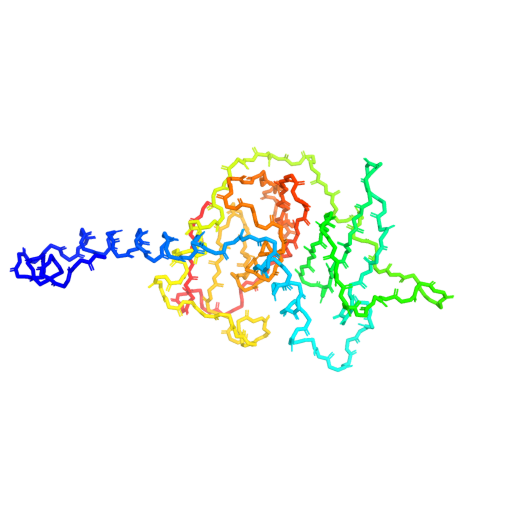 O O . ILE A 1 189 ? -0.224 -1.819 -12.170 1.00 93.38 189 ILE A O 1
ATOM 1562 N N . GLY A 1 190 ? -1.630 -2.914 -10.812 1.00 95.88 190 GLY A N 1
ATOM 1563 C CA . GLY A 1 190 ? -0.542 -3.641 -10.192 1.00 95.88 190 GLY A CA 1
ATOM 1564 C C . GLY A 1 190 ? -0.902 -4.562 -9.041 1.00 95.88 190 GLY A C 1
ATOM 1565 O O . GLY A 1 190 ? -2.045 -4.968 -8.838 1.00 95.88 190 GLY A O 1
ATOM 1566 N N . ILE A 1 191 ? 0.141 -4.921 -8.297 1.00 97.75 191 ILE A N 1
ATOM 1567 C CA . ILE A 1 191 ? 0.097 -5.839 -7.160 1.00 97.75 191 ILE A CA 1
ATOM 1568 C C . ILE A 1 191 ? 0.805 -5.171 -5.985 1.00 97.75 191 ILE A C 1
ATOM 1570 O O . ILE A 1 191 ? 1.925 -4.698 -6.133 1.00 97.75 191 ILE A O 1
ATOM 1574 N N . ALA A 1 192 ? 0.204 -5.167 -4.803 1.00 98.00 192 ALA A N 1
ATOM 1575 C CA . ALA A 1 192 ? 0.851 -4.744 -3.567 1.00 98.00 192 ALA A CA 1
ATOM 1576 C C . ALA A 1 192 ? 0.818 -5.873 -2.536 1.00 98.00 192 ALA A C 1
ATOM 1578 O O . ALA A 1 192 ? -0.111 -6.675 -2.507 1.00 98.00 192 ALA A O 1
ATOM 1579 N N . GLY A 1 193 ? 1.834 -5.931 -1.681 1.00 97.31 193 GLY A N 1
ATOM 1580 C CA . GLY A 1 193 ? 1.924 -6.909 -0.604 1.00 97.31 193 GLY A CA 1
ATOM 1581 C C . GLY A 1 193 ? 2.317 -6.255 0.708 1.00 97.31 193 GLY A C 1
ATOM 1582 O O . GLY A 1 193 ? 3.288 -5.498 0.759 1.00 97.31 193 GLY A O 1
ATOM 1583 N N . ILE A 1 194 ? 1.571 -6.550 1.772 1.00 97.31 194 ILE A N 1
ATOM 1584 C CA . ILE A 1 194 ? 1.812 -6.020 3.118 1.00 97.31 194 ILE A CA 1
ATOM 1585 C C . ILE A 1 194 ? 2.148 -7.167 4.066 1.00 97.31 194 ILE A C 1
ATOM 1587 O O . ILE A 1 194 ? 1.345 -8.086 4.253 1.00 97.31 194 ILE A O 1
ATOM 1591 N N . CYS A 1 195 ? 3.321 -7.108 4.698 1.00 95.00 195 CYS A N 1
ATOM 1592 C CA . CYS A 1 195 ? 3.680 -8.077 5.722 1.00 95.00 195 CYS A CA 1
ATOM 1593 C C . CYS A 1 195 ? 2.816 -7.873 6.978 1.00 95.00 195 CYS A C 1
ATOM 1595 O O . CYS A 1 195 ? 2.596 -6.733 7.408 1.00 95.00 195 CYS A O 1
ATOM 1597 N N . PRO A 1 196 ? 2.352 -8.966 7.600 1.00 94.81 196 PRO A N 1
ATOM 1598 C CA . PRO A 1 196 ? 1.640 -8.904 8.862 1.00 94.81 196 PRO A CA 1
ATOM 1599 C C . PRO A 1 196 ? 2.606 -8.556 9.987 1.00 94.81 196 PRO A C 1
ATOM 1601 O O . PRO A 1 196 ? 3.825 -8.724 9.887 1.00 94.81 196 PRO A O 1
ATOM 1604 N N . ILE A 1 197 ? 2.045 -8.105 11.097 1.00 92.94 197 ILE A N 1
ATOM 1605 C CA . ILE A 1 197 ? 2.802 -7.778 12.292 1.00 92.94 197 ILE A CA 1
ATOM 1606 C C . ILE A 1 197 ? 2.151 -8.373 13.531 1.00 92.94 197 ILE A C 1
ATOM 1608 O O . ILE A 1 197 ? 0.936 -8.521 13.634 1.00 92.94 197 ILE A O 1
ATOM 1612 N N . ILE A 1 198 ? 2.998 -8.665 14.509 1.00 89.69 198 ILE A N 1
ATOM 1613 C CA . ILE A 1 198 ? 2.559 -9.005 15.855 1.00 89.69 198 ILE A CA 1
ATOM 1614 C C . ILE A 1 198 ? 2.518 -7.700 16.644 1.00 89.69 198 ILE A C 1
ATOM 1616 O O . ILE A 1 198 ? 3.555 -7.054 16.829 1.00 89.69 198 ILE A O 1
ATOM 1620 N N . ILE A 1 199 ? 1.328 -7.305 17.093 1.00 87.00 199 ILE A N 1
ATOM 1621 C CA . ILE A 1 199 ? 1.176 -6.146 17.973 1.00 87.00 199 ILE A CA 1
ATOM 1622 C C . ILE A 1 199 ? 1.822 -6.494 19.317 1.00 87.00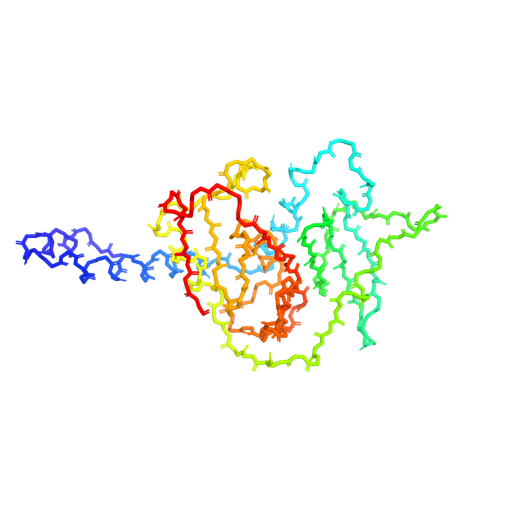 199 ILE A C 1
ATOM 1624 O O . ILE A 1 199 ? 1.472 -7.485 19.954 1.00 87.00 199 ILE A O 1
ATOM 1628 N N . LYS A 1 200 ? 2.810 -5.692 19.719 1.00 80.25 200 LYS A N 1
ATOM 1629 C CA . LYS A 1 200 ? 3.449 -5.780 21.035 1.00 80.25 200 LYS A CA 1
ATOM 1630 C C . LYS A 1 200 ? 2.795 -4.773 21.981 1.00 80.25 200 LYS A C 1
ATOM 1632 O O . LYS A 1 200 ? 2.488 -3.658 21.561 1.00 80.25 200 LYS A O 1
ATOM 1637 N N . GLY A 1 201 ? 2.672 -5.142 23.254 1.00 75.88 201 GLY A N 1
ATOM 1638 C CA . GLY A 1 201 ? 2.073 -4.294 24.288 1.00 75.88 201 GLY A CA 1
ATOM 1639 C C . GLY A 1 201 ? 0.547 -4.371 24.319 1.00 75.88 201 GLY A C 1
ATOM 1640 O O . GLY A 1 201 ? -0.043 -5.310 23.790 1.00 75.88 201 GLY A O 1
ATOM 1641 N N . ASP A 1 202 ? -0.074 -3.389 24.970 1.00 76.81 202 ASP A N 1
ATOM 1642 C CA . ASP A 1 202 ? -1.523 -3.343 25.154 1.00 76.81 202 ASP A CA 1
ATOM 1643 C C . ASP A 1 202 ? -2.246 -2.919 23.865 1.00 76.81 202 ASP A C 1
ATOM 1645 O O . ASP A 1 202 ? -2.062 -1.804 23.361 1.00 76.81 202 ASP A O 1
ATOM 1649 N N . ILE A 1 203 ? -3.074 -3.824 23.340 1.00 82.25 203 ILE A N 1
ATOM 1650 C CA . ILE A 1 203 ? -3.908 -3.609 22.152 1.00 82.25 203 ILE A CA 1
ATOM 1651 C C . ILE A 1 203 ? -4.948 -2.508 22.410 1.00 82.25 203 ILE A C 1
ATOM 1653 O O . ILE A 1 203 ? -5.300 -1.795 21.474 1.00 82.25 203 ILE A O 1
ATOM 1657 N N . ALA A 1 204 ? -5.379 -2.295 23.660 1.00 82.75 204 ALA A N 1
ATOM 1658 C CA . ALA A 1 204 ? -6.389 -1.292 24.009 1.00 82.75 204 ALA A CA 1
ATOM 1659 C C . ALA A 1 204 ? -5.965 0.148 23.672 1.00 82.75 204 ALA A C 1
ATOM 1661 O O . ALA A 1 204 ? -6.812 1.001 23.421 1.00 82.75 204 ALA A O 1
ATOM 1662 N N . ASN A 1 205 ? -4.657 0.416 23.601 1.00 86.06 205 ASN A N 1
ATOM 1663 C CA . ASN A 1 205 ? -4.116 1.727 23.227 1.00 86.06 205 ASN A CA 1
ATOM 1664 C C . ASN A 1 205 ? -3.931 1.898 21.709 1.00 86.06 205 ASN A C 1
ATOM 1666 O O . ASN A 1 205 ? -3.333 2.882 21.263 1.00 86.06 205 ASN A O 1
ATOM 1670 N N . LYS A 1 206 ? -4.364 0.923 20.904 1.00 90.19 206 LYS A N 1
ATOM 1671 C CA . LYS A 1 206 ? -4.234 0.929 19.445 1.00 90.19 206 LYS A CA 1
ATOM 1672 C C . LYS A 1 206 ? -5.587 1.170 18.786 1.00 90.19 206 LYS A C 1
ATOM 1674 O O . LYS A 1 206 ? -6.632 0.789 19.299 1.00 90.19 206 LYS A O 1
ATOM 1679 N N . ILE A 1 207 ? -5.557 1.794 17.614 1.00 91.31 207 ILE A N 1
ATOM 1680 C CA . ILE A 1 207 ? -6.740 2.024 16.790 1.00 91.31 207 ILE A CA 1
ATOM 1681 C C . ILE A 1 207 ? -6.789 0.927 15.737 1.00 91.31 207 ILE A C 1
ATOM 1683 O O . ILE A 1 207 ? -5.970 0.899 14.815 1.00 91.31 207 ILE A O 1
ATOM 1687 N N . ILE A 1 208 ? -7.760 0.032 15.891 1.00 93.69 208 ILE A N 1
ATOM 1688 C CA . ILE A 1 208 ? -7.989 -1.077 14.972 1.00 93.69 208 ILE A CA 1
ATOM 1689 C C . ILE A 1 208 ? -9.143 -0.724 14.028 1.00 93.69 208 ILE A C 1
ATOM 1691 O O . ILE A 1 208 ? -10.203 -0.249 14.451 1.00 93.69 208 ILE A O 1
ATOM 1695 N N . ILE A 1 209 ? -8.896 -0.897 12.734 1.00 93.38 209 ILE A N 1
ATOM 1696 C CA . ILE A 1 209 ? -9.906 -0.897 11.681 1.00 93.38 209 ILE A CA 1
ATOM 1697 C C . ILE A 1 209 ? -10.196 -2.360 11.365 1.00 93.38 209 ILE A C 1
ATOM 1699 O O . ILE A 1 209 ? -9.276 -3.084 10.992 1.00 93.38 209 ILE A O 1
ATOM 1703 N N . GLU A 1 210 ? -11.441 -2.783 11.551 1.00 91.25 210 GLU A N 1
ATOM 1704 C CA . GLU A 1 210 ? -11.883 -4.160 11.306 1.00 91.25 210 GLU A CA 1
ATOM 1705 C C . GLU A 1 210 ? -12.355 -4.313 9.855 1.00 91.25 210 GLU A C 1
ATOM 1707 O O . GLU A 1 210 ? -13.037 -3.424 9.328 1.00 91.25 210 GLU A O 1
ATOM 1712 N N . ASN A 1 211 ? -11.989 -5.424 9.211 1.00 82.62 211 ASN A N 1
ATOM 1713 C CA . ASN A 1 211 ? -12.525 -5.841 7.915 1.00 82.62 211 ASN A CA 1
ATOM 1714 C C . ASN A 1 211 ? -12.558 -7.366 7.785 1.00 82.62 211 ASN A C 1
ATOM 1716 O O . ASN A 1 211 ? -11.589 -8.024 8.236 1.00 82.62 211 ASN A O 1
#

Radius of gyration: 18.41 Å; chains: 1; bounding box: 57×45×44 Å

Sequence (211 aa):
MKSEIVLEMLKNNEIEELRCILEKEVYKNAMKDKDEKSRYSAMQRFFRFSKNEIRECAKKPCKDIEYNGKLYNSFVDGMCFALTTESIGTMESYDNSKNDYFNVKYFIDFSGSMEELDLNSVLAQAKSKGYKFKKSELYEDTLYFLHYKNNYYKIALLDKAYSIINDNGKCEIYCSGRKNSILLIKNDIGIAGICPIIIKGDIANKIIIEN

Foldseek 3Di:
DDPVVVVVCVVVVVVVVSLVVVLVVLLCVLLVDLDLVQLLVLQVVLQVQQDPPDDVLQNFWAWQQDDPNATWIKHDNPFKIWTFNDDNPPTDHDDPPVDHRDNCNVQDDQPADKDWDQVSSVLSVCVSVPDDQDNCLVPNPNAEWEDDQPFIFRVNNVCSHCSNQDPSGTWIWGFNSDYFTWTWTDDPGTIMTGTTDDDPDDCVRHHYDYD

Secondary structure (DSSP, 8-state):
--HHHHHHHHHTT-HHHHHHHHHHHHHHHHTTT-SHHHHHHHHHHHTTT--TTS-GGGTS-EEEEEETTEEEEEEE-SSEEEEESS--TTPPPP-TTTSPPP-GGGG----SPEEEE-HHHHHHHHHHTT----THHHHS---EEEEETTEEEEHHHHHHHHHHH--SS-EEEE---STT--EEEE-SSEEEEE--BPPPS-GGGSEEEE-